Protein AF-A0A6C0HN62-F1 (afdb_monomer)

Foldseek 3Di:
DDDDDDDDPDPPPPPPPPPPPFFQADPDAQQVDDFQFWDQGSVRFIWTWDADPVRGTDTDGQQPDDDQQKHFDWLLNLLVQAQHKFKKWKDWDDSGHDHVPRDTDIWIWHFNQWKDWPPDPDIRHNCSPVVPPPQAAPTFMWGATDIPDRTWTAHSVVRIGTGNDPVIMTMIGGDDDPD

Nearest PDB structures (foldseek):
  6hq9-assembly1_A  TM=4.959E-01  e=7.217E+00  Homo sapiens
  1ha3-assembly1_A  TM=2.345E-01  e=3.732E+00  Thermus thermophilus HB8
  1mj1-assembly1_A  TM=1.181E-01  e=3.732E+00  Escherichia coli

Structure (mmCIF, N/CA/C/O backbone):
data_AF-A0A6C0HN62-F1
#
_entry.id   AF-A0A6C0HN62-F1
#
loop_
_atom_site.group_PDB
_atom_site.id
_atom_site.type_symbol
_atom_site.label_atom_id
_atom_site.label_alt_id
_atom_site.label_comp_id
_atom_site.label_asym_id
_atom_site.label_entity_id
_atom_site.label_seq_id
_atom_site.pdbx_PDB_ins_code
_atom_site.Cartn_x
_atom_site.Cartn_y
_atom_site.Cartn_z
_atom_site.occupancy
_atom_site.B_iso_or_equiv
_atom_site.auth_seq_id
_atom_site.auth_comp_id
_atom_site.auth_asym_id
_atom_site.auth_atom_id
_atom_site.pdbx_PDB_model_num
ATOM 1 N N . MET A 1 1 ? -42.042 -6.859 -75.522 1.00 43.28 1 MET A N 1
ATOM 2 C CA . MET A 1 1 ? -40.778 -7.574 -75.223 1.00 43.28 1 MET A CA 1
ATOM 3 C C . MET A 1 1 ? -40.250 -7.073 -73.889 1.00 43.28 1 MET A C 1
ATOM 5 O O . MET A 1 1 ? -39.858 -5.920 -73.794 1.00 43.28 1 MET A O 1
ATOM 9 N N . GLY A 1 2 ? -40.356 -7.896 -72.845 1.00 38.50 2 GLY A N 1
ATOM 10 C CA . GLY A 1 2 ? -39.941 -7.540 -71.489 1.00 38.50 2 GLY A CA 1
ATOM 11 C C . GLY A 1 2 ? -38.438 -7.713 -71.273 1.00 38.50 2 GLY A C 1
ATOM 12 O O . GLY A 1 2 ? -37.833 -8.646 -71.796 1.00 38.50 2 GLY A O 1
ATOM 13 N N . LYS A 1 3 ? -37.852 -6.839 -70.453 1.00 40.81 3 LYS A N 1
ATOM 14 C CA . LYS A 1 3 ? -36.579 -7.094 -69.772 1.00 40.81 3 LYS A CA 1
ATOM 15 C C . LYS A 1 3 ? -36.763 -6.809 -68.286 1.00 40.81 3 LYS A C 1
ATOM 17 O O . LYS A 1 3 ? -36.892 -5.666 -67.864 1.00 40.81 3 LYS A O 1
ATOM 22 N N . GLN A 1 4 ? -36.814 -7.891 -67.514 1.00 36.44 4 GLN A N 1
ATOM 23 C CA . GLN A 1 4 ? -36.732 -7.889 -66.059 1.00 36.44 4 GLN A CA 1
ATOM 24 C C . GLN A 1 4 ? -35.310 -7.484 -65.647 1.00 36.44 4 GLN A C 1
ATOM 26 O O . GLN A 1 4 ? -34.354 -8.191 -65.965 1.00 36.44 4 GLN A O 1
ATOM 31 N N . HIS A 1 5 ? -35.161 -6.378 -64.918 1.00 38.16 5 HIS A N 1
ATOM 32 C CA . HIS A 1 5 ? -33.930 -6.095 -64.183 1.00 38.16 5 HIS A CA 1
ATOM 33 C C . HIS A 1 5 ? -34.013 -6.746 -62.799 1.00 38.16 5 HIS A C 1
ATOM 35 O O . HIS A 1 5 ? -34.877 -6.426 -61.983 1.00 38.16 5 HIS A O 1
ATOM 41 N N . LYS A 1 6 ? -33.113 -7.705 -62.565 1.00 41.25 6 LYS A N 1
ATOM 42 C CA . LYS A 1 6 ? -32.936 -8.414 -61.297 1.00 41.25 6 LYS A CA 1
ATOM 43 C C . LYS A 1 6 ? -32.481 -7.431 -60.215 1.00 41.25 6 LYS A C 1
ATOM 45 O O . LYS A 1 6 ? -31.433 -6.806 -60.333 1.00 41.25 6 LYS A O 1
ATOM 50 N N . SER A 1 7 ? -33.269 -7.339 -59.149 1.00 34.25 7 SER A N 1
ATOM 51 C CA . SER A 1 7 ? -32.890 -6.706 -57.888 1.00 34.25 7 SER A CA 1
ATOM 52 C C . SER A 1 7 ? -31.831 -7.573 -57.192 1.00 34.25 7 SER A C 1
ATOM 54 O O . SER A 1 7 ? -32.067 -8.744 -56.883 1.00 34.25 7 SER A O 1
ATOM 56 N N . HIS A 1 8 ? -30.637 -7.017 -56.973 1.00 38.44 8 HIS A N 1
ATOM 57 C CA . HIS A 1 8 ? -29.648 -7.611 -56.080 1.00 38.44 8 HIS A CA 1
ATOM 58 C C . HIS A 1 8 ? -30.068 -7.329 -54.634 1.00 38.44 8 HIS A C 1
ATOM 60 O O . HIS A 1 8 ? -29.962 -6.206 -54.141 1.00 38.44 8 HIS A O 1
ATOM 66 N N . LYS A 1 9 ? -30.534 -8.374 -53.939 1.00 37.72 9 LYS A N 1
ATOM 67 C CA . LYS A 1 9 ? -30.667 -8.387 -52.480 1.00 37.72 9 LYS A CA 1
ATOM 68 C C . LYS A 1 9 ? -29.286 -8.168 -51.856 1.00 37.72 9 LYS A C 1
ATOM 70 O O . LYS A 1 9 ? -28.458 -9.074 -51.826 1.00 37.72 9 LYS A O 1
ATOM 75 N N . SER A 1 10 ? -29.059 -6.962 -51.343 1.00 35.03 10 SER A N 1
ATOM 76 C CA . SER A 1 10 ? -27.997 -6.681 -50.381 1.00 35.03 10 SER A CA 1
ATOM 77 C C . SER A 1 10 ? -28.286 -7.480 -49.109 1.00 35.03 10 SER A C 1
ATOM 79 O O . SER A 1 10 ? -29.246 -7.204 -48.384 1.00 35.03 10 SER A O 1
ATOM 81 N N . HIS A 1 11 ? -27.479 -8.509 -48.856 1.00 37.47 11 HIS A N 1
ATOM 82 C CA . HIS A 1 11 ? -27.417 -9.148 -47.551 1.00 37.47 11 HIS A CA 1
ATOM 83 C C . HIS A 1 11 ? -26.887 -8.118 -46.547 1.00 37.47 11 HIS A C 1
ATOM 85 O O . HIS A 1 11 ? -25.683 -7.907 -46.430 1.00 37.47 11 HIS A O 1
ATOM 91 N N . LYS A 1 12 ? -27.798 -7.475 -45.806 1.00 35.75 12 LYS A N 1
ATOM 92 C CA . LYS A 1 12 ? -27.463 -6.788 -44.556 1.00 35.75 12 LYS A CA 1
ATOM 93 C C . LYS A 1 12 ? -26.864 -7.827 -43.609 1.00 35.75 12 LYS A C 1
ATOM 95 O O . LYS A 1 12 ? -27.598 -8.600 -42.997 1.00 35.75 12 LYS A O 1
ATOM 100 N N . SER A 1 13 ? -25.537 -7.852 -43.488 1.00 37.25 13 SER A N 1
ATOM 101 C CA . SER A 1 13 ? -24.888 -8.540 -42.378 1.00 37.25 13 SER A CA 1
ATOM 102 C C . SER A 1 13 ? -25.299 -7.813 -41.102 1.00 37.25 13 SER A C 1
ATOM 104 O O . SER A 1 13 ? -24.889 -6.676 -40.854 1.00 37.25 13 SER A O 1
ATOM 106 N N . VAL A 1 14 ? -26.152 -8.456 -40.314 1.00 40.22 14 VAL A N 1
ATOM 107 C CA . VAL A 1 14 ? -26.478 -8.034 -38.957 1.00 40.22 14 VAL A CA 1
ATOM 108 C C . VAL A 1 14 ? -25.188 -8.146 -38.148 1.00 40.22 14 VAL A C 1
ATOM 110 O O . VAL A 1 14 ? -24.822 -9.219 -37.676 1.00 40.22 14 VAL A O 1
ATOM 113 N N . ASN A 1 15 ? -24.463 -7.034 -38.030 1.00 39.53 15 ASN A N 1
ATOM 114 C CA . ASN A 1 15 ? -23.354 -6.904 -37.097 1.00 39.53 15 ASN A CA 1
ATOM 115 C C . ASN A 1 15 ? -23.954 -6.854 -35.690 1.00 39.53 15 ASN A C 1
ATOM 117 O O . ASN A 1 15 ? -24.219 -5.791 -35.136 1.00 39.53 15 ASN A O 1
ATOM 121 N N . THR A 1 16 ? -24.205 -8.031 -35.119 1.00 42.25 16 THR A N 1
ATOM 122 C CA . THR A 1 16 ? -24.362 -8.198 -33.676 1.00 42.25 16 THR A CA 1
ATOM 123 C C . THR A 1 16 ? -23.115 -7.622 -33.011 1.00 42.25 16 THR A C 1
ATOM 125 O O . THR A 1 16 ? -22.026 -8.193 -33.124 1.00 42.25 16 THR A O 1
ATOM 128 N N . SER A 1 17 ? -23.262 -6.473 -32.356 1.00 44.62 17 SER A N 1
ATOM 129 C CA . SER A 1 17 ? -22.230 -5.813 -31.565 1.00 44.62 17 SER A CA 1
ATOM 130 C C . SER A 1 17 ? -21.868 -6.689 -30.365 1.00 44.62 17 SER A C 1
ATOM 132 O O . SER A 1 17 ? -22.358 -6.518 -29.253 1.00 44.62 17 SER A O 1
ATOM 134 N N . LYS A 1 18 ? -20.975 -7.662 -30.578 1.00 49.28 18 LYS A N 1
ATOM 135 C CA . LYS A 1 18 ? -20.259 -8.310 -29.480 1.00 49.28 18 LYS A CA 1
ATOM 136 C C . LYS A 1 18 ? -19.453 -7.215 -28.788 1.00 49.28 18 LYS A C 1
ATOM 138 O O . LYS A 1 18 ? -18.446 -6.755 -29.326 1.00 49.28 18 LYS A O 1
ATOM 143 N N . THR A 1 19 ? -19.910 -6.773 -27.622 1.00 51.94 19 THR A N 1
ATOM 144 C CA . THR A 1 19 ? -19.142 -5.937 -26.700 1.00 51.94 19 THR A CA 1
ATOM 145 C C . THR A 1 19 ? -17.794 -6.616 -26.479 1.00 51.94 19 THR A C 1
ATOM 147 O O . THR A 1 19 ? -17.691 -7.649 -25.818 1.00 51.94 19 THR A O 1
ATOM 150 N N . LYS A 1 20 ? -16.745 -6.092 -27.123 1.00 60.66 20 LYS A N 1
ATOM 151 C CA . LYS A 1 20 ? -15.378 -6.603 -26.995 1.00 60.66 20 LYS A CA 1
ATOM 152 C C . LYS A 1 20 ? -15.025 -6.540 -25.510 1.00 60.66 20 LYS A C 1
ATOM 154 O O . LYS A 1 20 ? -14.908 -5.449 -24.958 1.00 60.66 20 LYS A O 1
ATOM 159 N N . LYS A 1 21 ? -14.899 -7.700 -24.857 1.00 72.94 21 LYS A N 1
ATOM 160 C CA . LYS A 1 21 ? -14.486 -7.793 -23.453 1.00 72.94 21 LYS A CA 1
ATOM 161 C C . LYS A 1 21 ? -13.162 -7.040 -23.312 1.00 72.94 21 LYS A C 1
ATOM 163 O O . LYS A 1 21 ? -12.166 -7.433 -23.919 1.00 72.94 21 LYS A O 1
ATOM 168 N N . LEU A 1 22 ? -13.177 -5.922 -22.585 1.00 74.94 22 LEU A N 1
ATOM 169 C CA . LEU A 1 22 ? -11.983 -5.109 -22.376 1.00 74.94 22 LEU A CA 1
ATOM 170 C C . LEU A 1 22 ? -10.918 -5.970 -21.698 1.00 74.94 22 LEU A C 1
ATOM 172 O O . LEU A 1 22 ? -11.195 -6.682 -20.729 1.00 74.94 22 LEU A O 1
ATOM 176 N N . ARG A 1 23 ? -9.695 -5.924 -22.228 1.00 81.75 23 ARG A N 1
ATOM 177 C CA . ARG A 1 23 ? -8.578 -6.660 -21.641 1.00 81.75 23 ARG A CA 1
ATOM 178 C C . ARG A 1 23 ? -8.265 -6.072 -20.254 1.00 81.75 23 ARG A C 1
ATOM 180 O O . ARG A 1 23 ? -8.269 -4.848 -20.119 1.00 81.75 23 ARG A O 1
ATOM 187 N N . PRO A 1 24 ? -7.985 -6.892 -19.227 1.00 87.00 24 PRO A N 1
ATOM 188 C CA . PRO A 1 24 ? -7.679 -6.360 -17.902 1.00 87.00 24 PRO A CA 1
ATOM 189 C C . PRO A 1 24 ? -6.419 -5.492 -17.877 1.00 87.00 24 PRO A C 1
ATOM 191 O O . PRO A 1 24 ? -6.397 -4.493 -17.173 1.00 87.00 24 PRO A O 1
ATOM 194 N N . SER A 1 25 ? -5.392 -5.840 -18.656 1.00 88.00 25 SER A N 1
ATOM 195 C CA . SER A 1 25 ? -4.117 -5.116 -18.718 1.00 88.00 25 SER A CA 1
ATOM 196 C C . SER A 1 25 ? -4.174 -3.864 -19.613 1.00 88.00 25 SER A C 1
ATOM 198 O O . SER A 1 25 ? -5.117 -3.690 -20.391 1.00 88.00 25 SER A O 1
ATOM 200 N N . PRO A 1 26 ? -3.190 -2.953 -19.532 1.00 92.56 26 PRO A N 1
ATOM 201 C CA . PRO A 1 26 ? -3.154 -1.758 -20.378 1.00 92.56 26 PRO A CA 1
ATOM 202 C C . PRO A 1 26 ? -3.025 -2.135 -21.846 1.00 92.56 26 PRO A C 1
ATOM 204 O O . PRO A 1 26 ? -2.117 -2.896 -22.127 1.00 92.56 26 PRO A O 1
ATOM 207 N N . ILE A 1 27 ? -3.904 -1.634 -22.736 1.00 89.50 27 ILE A N 1
ATOM 208 C CA . ILE A 1 27 ? -3.589 -1.010 -24.047 1.00 89.50 27 ILE A CA 1
ATOM 209 C C . ILE A 1 27 ? -2.291 -1.351 -24.794 1.00 89.50 27 ILE A C 1
ATOM 211 O O . ILE A 1 27 ? -2.212 -2.023 -25.827 1.00 89.50 27 ILE A O 1
ATOM 215 N N . GLU A 1 28 ? -1.249 -0.775 -24.241 1.00 90.31 28 GLU A N 1
ATOM 216 C CA . GLU A 1 28 ? 0.060 -0.660 -24.834 1.00 90.31 28 GLU A CA 1
ATOM 217 C C . GLU A 1 28 ? 0.878 -1.935 -24.596 1.00 90.31 28 GLU A C 1
ATOM 219 O O . GLU A 1 28 ? 0.602 -2.703 -23.665 1.00 90.31 28 GLU A O 1
ATOM 224 N N . SER A 1 29 ? 1.859 -2.205 -25.457 1.00 90.12 29 SER A N 1
ATOM 225 C CA . SER A 1 29 ? 2.764 -3.332 -25.230 1.00 90.12 29 SER A CA 1
ATOM 226 C C . SER A 1 29 ? 3.607 -3.080 -23.980 1.00 90.12 29 SER A C 1
ATOM 228 O O . SER A 1 29 ? 4.102 -1.983 -23.767 1.00 90.12 29 SER A O 1
ATOM 230 N N . ALA A 1 30 ? 3.836 -4.111 -23.168 1.00 92.31 30 ALA A N 1
ATOM 231 C CA . ALA A 1 30 ? 4.787 -4.005 -22.060 1.00 92.31 30 ALA A CA 1
ATOM 232 C C . ALA A 1 30 ? 6.245 -3.877 -22.544 1.00 92.31 30 ALA A C 1
ATOM 234 O O . ALA A 1 30 ? 7.128 -3.580 -21.753 1.00 92.31 30 ALA A O 1
ATOM 235 N N . THR A 1 31 ? 6.509 -4.123 -23.829 1.00 91.06 31 THR A N 1
ATOM 236 C CA . THR A 1 31 ? 7.844 -3.994 -24.428 1.00 91.06 31 THR A CA 1
ATOM 237 C C . THR A 1 31 ? 8.111 -2.613 -25.026 1.00 91.06 31 THR A C 1
ATOM 239 O O . THR A 1 31 ? 9.235 -2.357 -25.438 1.00 91.06 31 THR A O 1
ATOM 242 N N . SER A 1 32 ? 7.108 -1.728 -25.111 1.00 92.19 32 SER A N 1
ATOM 243 C CA . SER A 1 32 ? 7.283 -0.371 -25.660 1.00 92.19 32 SER A CA 1
ATOM 244 C C . SER A 1 32 ? 7.649 0.675 -24.608 1.00 92.19 32 SER A C 1
ATOM 246 O O . SER A 1 32 ? 7.865 1.833 -24.947 1.00 92.19 32 SER A O 1
ATOM 248 N N . LEU A 1 33 ? 7.716 0.282 -23.336 1.00 93.88 33 LEU A N 1
ATOM 249 C CA . LEU A 1 33 ? 7.975 1.159 -22.201 1.00 93.88 33 LEU A CA 1
ATOM 250 C C . LEU A 1 33 ? 9.009 0.516 -21.263 1.00 93.88 33 LEU A C 1
ATOM 252 O O . LEU A 1 33 ? 9.092 -0.712 -21.202 1.00 93.88 33 LEU A O 1
ATOM 256 N N . PRO A 1 34 ? 9.773 1.320 -20.504 1.00 94.19 34 PRO A N 1
ATOM 257 C CA . PRO A 1 34 ? 10.780 0.800 -19.584 1.00 94.19 34 PRO A CA 1
ATOM 258 C C . PRO A 1 34 ? 10.159 0.088 -18.373 1.00 94.19 34 PRO A C 1
ATOM 260 O O . PRO A 1 34 ? 9.024 0.384 -17.970 1.00 94.19 34 PRO A O 1
ATOM 263 N N . GLU A 1 35 ? 10.938 -0.802 -17.747 1.00 95.25 35 GLU A N 1
ATOM 264 C CA . GLU A 1 35 ? 10.592 -1.421 -16.465 1.00 95.25 35 GLU A CA 1
ATOM 265 C C . GLU A 1 35 ? 10.222 -0.357 -15.418 1.00 95.25 35 GLU A C 1
ATOM 267 O O . GLU A 1 35 ? 10.819 0.717 -15.336 1.00 95.25 35 GLU A O 1
ATOM 272 N N . GLY A 1 36 ? 9.199 -0.646 -14.618 1.00 95.50 36 GLY A N 1
ATOM 273 C CA . GLY A 1 36 ? 8.670 0.270 -13.620 1.00 95.50 36 GLY A CA 1
ATOM 274 C C . GLY A 1 36 ? 7.627 1.244 -14.160 1.00 95.50 36 GLY A C 1
ATOM 275 O O . GLY A 1 36 ? 6.992 1.915 -13.356 1.00 95.50 36 GLY A O 1
ATOM 276 N N . SER A 1 37 ? 7.367 1.314 -15.468 1.00 96.12 37 SER A N 1
ATOM 277 C CA . SER A 1 37 ? 6.262 2.140 -15.980 1.00 96.12 37 SER A CA 1
ATOM 278 C C . SER A 1 37 ? 4.918 1.653 -15.436 1.00 96.12 37 SER A C 1
ATOM 280 O O . SER A 1 37 ? 4.636 0.454 -15.470 1.00 96.12 37 SER A O 1
ATOM 282 N N . ILE A 1 38 ? 4.080 2.575 -14.958 1.00 94.56 38 ILE A N 1
ATOM 283 C CA . ILE A 1 38 ? 2.760 2.314 -14.377 1.00 94.56 38 ILE A CA 1
ATOM 284 C C . ILE A 1 38 ? 1.673 2.814 -15.330 1.00 94.56 38 ILE A C 1
ATOM 286 O O . ILE A 1 38 ? 1.667 3.967 -15.770 1.00 94.56 38 ILE A O 1
ATOM 290 N N . ARG A 1 39 ? 0.696 1.955 -15.628 1.00 93.38 39 ARG A N 1
ATOM 291 C CA . ARG A 1 39 ? -0.466 2.296 -16.461 1.00 93.38 39 ARG A CA 1
ATOM 292 C C . ARG A 1 39 ? -1.750 1.698 -15.909 1.00 93.38 39 ARG A C 1
ATOM 294 O O . ARG A 1 39 ? -1.749 0.710 -15.175 1.00 93.38 39 ARG A O 1
ATOM 301 N N . ARG A 1 40 ? -2.872 2.308 -16.292 1.00 90.19 40 ARG A N 1
ATOM 302 C CA . ARG A 1 40 ? -4.198 1.746 -16.032 1.00 90.19 40 ARG A CA 1
ATOM 303 C C . ARG A 1 40 ? -4.550 0.715 -17.097 1.00 90.19 40 ARG A C 1
ATOM 305 O O . ARG A 1 40 ? -4.334 0.931 -18.287 1.00 90.19 40 ARG A O 1
ATOM 312 N N . GLY A 1 41 ? -5.091 -0.404 -16.643 1.00 88.31 41 GLY A N 1
ATOM 313 C CA . GLY A 1 41 ? -5.648 -1.445 -17.489 1.00 88.31 41 GLY A CA 1
ATOM 314 C C . GLY A 1 41 ? -7.075 -1.147 -17.942 1.00 88.31 41 GLY A C 1
ATOM 315 O O . GLY A 1 41 ? -7.695 -0.192 -17.474 1.00 88.31 41 GLY A O 1
ATOM 316 N N . GLY A 1 42 ? -7.634 -1.986 -18.820 1.00 85.12 42 GLY A N 1
ATOM 317 C CA . GLY A 1 42 ? -9.023 -1.837 -19.281 1.00 85.12 42 GLY A CA 1
ATOM 318 C C . GLY A 1 42 ? -10.071 -2.044 -18.180 1.00 85.12 42 GLY A C 1
ATOM 319 O O . GLY A 1 42 ? -11.194 -1.569 -18.304 1.00 85.12 42 GLY A O 1
ATOM 320 N N . ASN A 1 43 ? -9.697 -2.684 -17.066 1.00 83.25 43 ASN A N 1
ATOM 321 C CA . ASN A 1 43 ? -10.509 -2.771 -15.847 1.00 83.25 43 ASN A CA 1
ATOM 322 C C . ASN A 1 43 ? -10.249 -1.612 -14.859 1.00 83.25 43 ASN A C 1
ATOM 324 O O . ASN A 1 43 ? -10.688 -1.668 -13.713 1.00 83.25 43 ASN A O 1
ATOM 328 N N . ASN A 1 44 ? -9.512 -0.581 -15.287 1.00 82.06 44 ASN A N 1
ATOM 329 C CA . ASN A 1 44 ? -8.965 0.521 -14.491 1.00 82.06 44 ASN A CA 1
ATOM 330 C C . ASN A 1 44 ? -7.912 0.146 -13.434 1.00 82.06 44 ASN A C 1
ATOM 332 O O . ASN A 1 44 ? -7.390 1.063 -12.787 1.00 82.06 44 ASN A O 1
ATOM 336 N N . GLY A 1 45 ? -7.586 -1.142 -13.267 1.00 86.06 45 GLY A N 1
ATOM 337 C CA . GLY A 1 45 ? -6.533 -1.632 -12.372 1.00 86.06 45 GLY A CA 1
ATOM 338 C C . GLY A 1 45 ? -5.195 -0.972 -12.676 1.00 86.06 45 GLY A C 1
ATOM 339 O O . GLY A 1 45 ? -4.932 -0.633 -13.830 1.00 86.06 45 GLY A O 1
ATOM 340 N N . LYS A 1 46 ? -4.350 -0.768 -11.663 1.00 89.38 46 LYS A N 1
ATOM 341 C CA . LYS A 1 46 ? -2.984 -0.273 -11.875 1.00 89.38 46 LYS A CA 1
ATOM 342 C C . LYS A 1 46 ? -2.054 -1.451 -12.157 1.00 89.38 46 LYS A C 1
ATOM 344 O O . LYS A 1 46 ? -2.034 -2.438 -11.422 1.00 89.38 46 LYS A O 1
ATOM 349 N N . TRP A 1 47 ? -1.280 -1.318 -13.220 1.00 93.50 47 TRP A N 1
ATOM 350 C CA . TRP A 1 47 ? -0.307 -2.301 -13.673 1.00 93.50 47 TRP A CA 1
ATOM 351 C C . TRP A 1 47 ? 1.058 -1.647 -13.752 1.00 93.50 47 TRP A C 1
ATOM 353 O O . TRP A 1 47 ? 1.150 -0.467 -14.082 1.00 93.50 47 TRP A O 1
ATOM 363 N N . VAL A 1 48 ? 2.099 -2.421 -13.486 1.00 95.69 48 VAL A N 1
ATOM 364 C CA . VAL A 1 48 ? 3.493 -2.004 -13.611 1.00 95.69 48 VAL A CA 1
ATOM 365 C C . VAL A 1 48 ? 4.230 -2.972 -14.525 1.00 95.69 48 VAL A C 1
ATOM 367 O O . VAL A 1 48 ? 3.941 -4.172 -14.527 1.00 95.69 48 VAL A O 1
ATOM 370 N N . ILE A 1 49 ? 5.156 -2.460 -15.328 1.00 96.12 49 ILE A N 1
ATOM 371 C CA . ILE A 1 49 ? 6.043 -3.305 -16.127 1.00 96.12 49 ILE A CA 1
ATOM 372 C C . ILE A 1 49 ? 7.124 -3.867 -15.218 1.00 96.12 49 ILE A C 1
ATOM 374 O O . ILE A 1 49 ? 7.826 -3.114 -14.546 1.00 96.12 49 ILE A O 1
ATOM 378 N N . LYS A 1 50 ? 7.262 -5.189 -15.221 1.00 95.12 50 LYS A N 1
ATOM 379 C CA .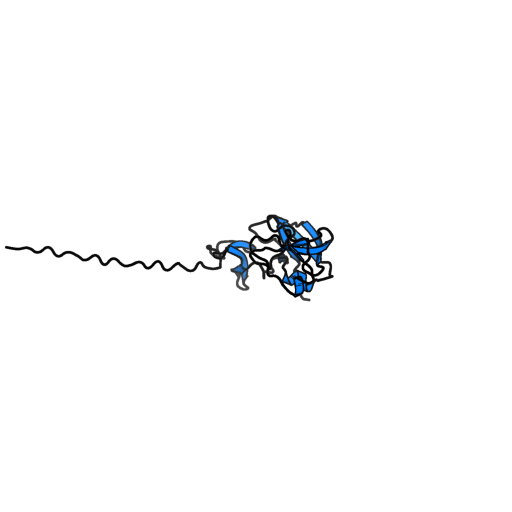 LYS A 1 50 ? 8.372 -5.897 -14.589 1.00 95.12 50 LYS A CA 1
ATOM 380 C C . LYS A 1 50 ? 9.013 -6.829 -15.605 1.00 95.12 50 LYS A C 1
ATOM 382 O O . LYS A 1 50 ? 8.300 -7.520 -16.343 1.00 95.12 50 LYS A O 1
ATOM 387 N N . GLU A 1 51 ? 10.335 -6.853 -15.646 1.00 93.31 51 GLU A 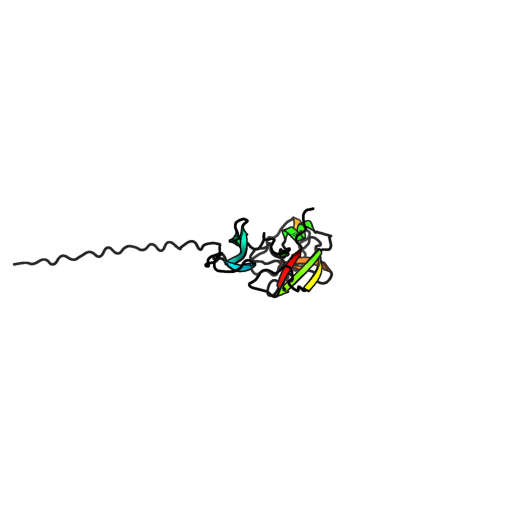N 1
ATOM 388 C CA . GLU A 1 51 ? 11.069 -7.779 -16.493 1.00 93.31 51 GLU A CA 1
ATOM 389 C C . GLU A 1 51 ? 11.012 -9.193 -15.916 1.00 93.31 51 GLU A C 1
ATOM 391 O O . GLU A 1 51 ? 11.082 -9.441 -14.708 1.00 93.31 51 GLU A O 1
ATOM 396 N N . THR A 1 52 ? 10.821 -10.150 -16.814 1.00 89.00 52 THR A N 1
ATOM 397 C CA . THR A 1 52 ? 10.964 -11.572 -16.500 1.00 89.00 52 THR A CA 1
ATOM 398 C C . THR A 1 52 ? 12.441 -11.961 -16.463 1.00 89.00 52 THR A C 1
ATOM 400 O O . THR A 1 52 ? 13.304 -11.196 -16.881 1.00 89.00 52 THR A O 1
ATOM 403 N N . THR A 1 53 ? 12.747 -13.184 -16.025 1.00 86.69 53 THR A N 1
ATOM 404 C CA . THR A 1 53 ? 14.121 -13.724 -16.022 1.00 86.69 53 THR A CA 1
ATOM 405 C C . THR A 1 53 ? 14.801 -13.674 -17.392 1.00 86.69 53 THR A C 1
ATOM 407 O O . THR A 1 53 ? 16.022 -13.637 -17.463 1.00 86.69 53 THR A O 1
ATOM 410 N N . ASN A 1 54 ? 14.016 -13.640 -18.471 1.00 88.50 54 ASN A N 1
ATOM 411 C CA . ASN A 1 54 ? 14.500 -13.591 -19.848 1.00 88.50 54 ASN A CA 1
ATOM 412 C C . ASN A 1 54 ? 14.591 -12.147 -20.389 1.00 88.50 54 ASN A C 1
ATOM 414 O O . ASN A 1 54 ? 14.620 -11.954 -21.601 1.00 88.50 54 ASN A O 1
ATOM 418 N N . GLY A 1 55 ? 14.518 -11.125 -19.527 1.00 87.94 55 GLY A N 1
ATOM 419 C CA . GLY A 1 55 ? 14.597 -9.704 -19.904 1.00 87.94 55 GLY A CA 1
ATOM 420 C C . GLY A 1 55 ? 13.365 -9.156 -20.635 1.00 87.94 55 GLY A C 1
ATOM 421 O O . GLY A 1 55 ? 13.324 -7.995 -21.019 1.00 87.94 55 GLY A O 1
ATOM 422 N N . THR A 1 56 ? 12.323 -9.968 -20.846 1.00 91.69 56 THR A N 1
ATOM 423 C CA . THR A 1 56 ? 11.087 -9.496 -21.488 1.00 91.69 56 THR A CA 1
ATOM 424 C C . THR A 1 56 ? 10.176 -8.829 -20.462 1.00 91.69 56 THR A C 1
ATOM 426 O O . THR A 1 56 ? 9.765 -9.481 -19.493 1.00 91.69 56 THR A O 1
ATOM 429 N N . GLY A 1 57 ? 9.814 -7.567 -20.702 1.00 94.00 57 GLY A N 1
ATOM 430 C CA . GLY A 1 57 ? 8.854 -6.809 -19.898 1.00 94.00 57 GLY A CA 1
ATOM 431 C C . GLY A 1 57 ? 7.429 -7.365 -19.984 1.00 94.00 57 GLY A C 1
ATOM 432 O O . GLY A 1 57 ? 6.933 -7.701 -21.063 1.00 94.00 57 GLY A O 1
ATOM 433 N N . ARG A 1 58 ? 6.745 -7.462 -18.839 1.00 94.06 58 ARG A N 1
ATOM 434 C CA . ARG A 1 58 ? 5.327 -7.850 -18.751 1.00 94.06 58 ARG A CA 1
ATOM 435 C C . ARG A 1 58 ? 4.550 -6.902 -17.850 1.00 94.06 58 ARG A C 1
ATOM 437 O O . ARG A 1 58 ? 5.035 -6.509 -16.793 1.00 94.06 58 ARG A O 1
ATOM 444 N N . TRP A 1 59 ? 3.308 -6.607 -18.236 1.00 94.88 59 TRP A N 1
ATOM 445 C CA . TRP A 1 59 ? 2.350 -5.948 -17.354 1.00 94.88 59 TRP A CA 1
ATOM 446 C C . TRP A 1 59 ? 1.988 -6.882 -16.205 1.00 94.88 59 TRP A C 1
ATOM 448 O O . TRP A 1 59 ? 1.444 -7.964 -16.435 1.00 94.88 59 TRP A O 1
ATOM 458 N N . MET A 1 60 ? 2.234 -6.446 -14.973 1.00 93.56 60 MET A N 1
ATOM 459 C CA . MET A 1 60 ? 1.824 -7.163 -13.769 1.00 93.56 60 MET A CA 1
ATOM 460 C C . MET A 1 60 ? 0.960 -6.272 -12.862 1.00 93.56 60 MET A C 1
ATOM 462 O O . MET A 1 60 ? 1.211 -5.066 -12.793 1.00 93.56 60 MET A O 1
ATOM 466 N N . PRO A 1 61 ? -0.060 -6.819 -12.173 1.00 91.56 61 PRO A N 1
ATOM 467 C CA . PRO A 1 61 ? -0.869 -6.050 -11.230 1.00 91.56 61 PRO A CA 1
ATOM 468 C C . PRO A 1 61 ? 0.000 -5.497 -10.105 1.00 91.56 61 PRO A C 1
ATOM 470 O O . PRO A 1 61 ? 0.781 -6.237 -9.509 1.00 91.56 61 PRO A O 1
ATOM 473 N N . ILE A 1 62 ? -0.145 -4.210 -9.803 1.00 90.69 62 ILE A N 1
ATOM 474 C CA . ILE A 1 62 ? 0.799 -3.493 -8.939 1.00 90.69 62 ILE A CA 1
ATOM 475 C C . ILE A 1 62 ? 0.819 -3.993 -7.479 1.00 90.69 62 ILE A C 1
ATOM 477 O O . ILE A 1 62 ? 1.843 -3.907 -6.808 1.00 90.69 62 ILE A O 1
ATOM 481 N N . GLU A 1 63 ? -0.296 -4.551 -7.003 1.00 87.19 63 GLU A N 1
ATOM 482 C CA . GLU A 1 63 ? -0.519 -4.950 -5.603 1.00 87.19 63 GLU A CA 1
ATOM 483 C C . GLU A 1 63 ? 0.450 -6.024 -5.099 1.00 87.19 63 GLU A C 1
ATOM 485 O O . GLU A 1 63 ? 0.754 -6.077 -3.912 1.00 87.19 63 GLU A O 1
ATOM 490 N N . ASN A 1 64 ? 0.967 -6.857 -6.004 1.00 83.38 64 ASN A N 1
ATOM 491 C CA . ASN A 1 64 ? 1.820 -7.998 -5.662 1.00 83.38 64 ASN A CA 1
ATOM 492 C C . ASN A 1 64 ? 3.275 -7.806 -6.104 1.00 83.38 64 ASN A C 1
ATOM 494 O O . ASN A 1 64 ? 4.058 -8.760 -6.128 1.00 83.38 64 ASN A O 1
ATOM 498 N N . ILE A 1 65 ? 3.650 -6.586 -6.496 1.00 91.88 65 ILE A N 1
ATOM 499 C CA . ILE A 1 65 ? 4.962 -6.331 -7.076 1.00 91.88 65 ILE A CA 1
ATOM 500 C C . ILE A 1 65 ? 5.983 -5.913 -6.035 1.00 91.88 65 ILE A C 1
ATOM 502 O O . ILE A 1 65 ? 5.831 -4.948 -5.293 1.00 91.88 65 ILE A O 1
ATOM 506 N N . LYS A 1 66 ? 7.084 -6.665 -6.073 1.00 93.94 66 LYS A N 1
ATOM 507 C CA . LYS A 1 66 ? 8.379 -6.299 -5.521 1.00 93.94 66 LYS A CA 1
ATOM 508 C C . LYS A 1 66 ? 9.281 -5.905 -6.680 1.00 93.94 66 LYS A C 1
ATOM 510 O O . LYS A 1 66 ? 9.601 -6.757 -7.521 1.00 93.94 66 LYS A O 1
ATOM 515 N N . LEU A 1 67 ? 9.668 -4.638 -6.727 1.00 93.81 67 LEU A N 1
ATOM 516 C CA . LEU A 1 67 ? 10.541 -4.081 -7.757 1.00 93.81 67 LEU A CA 1
ATOM 517 C C . LEU A 1 67 ? 11.437 -3.014 -7.124 1.00 93.81 67 LEU A C 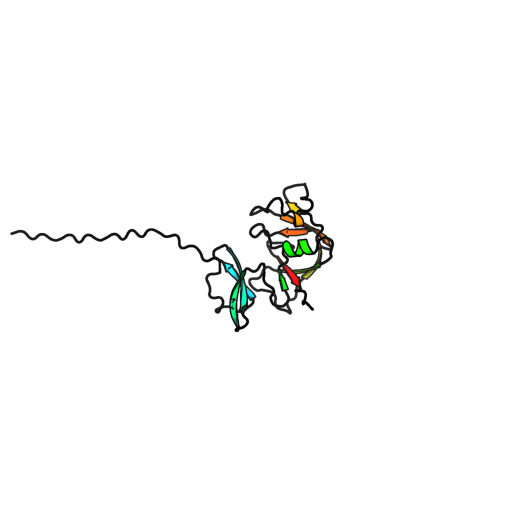1
ATOM 519 O O . LEU A 1 67 ? 10.998 -2.257 -6.260 1.00 93.81 67 LEU A O 1
ATOM 523 N N . ASN A 1 68 ? 12.715 -2.985 -7.505 1.00 93.62 68 ASN A N 1
ATOM 524 C CA . ASN A 1 68 ? 13.698 -2.028 -6.982 1.00 93.62 68 ASN A CA 1
ATOM 525 C C . ASN A 1 68 ? 13.830 -1.989 -5.445 1.00 93.62 68 ASN A C 1
ATOM 527 O O . ASN A 1 68 ? 14.241 -0.984 -4.881 1.00 93.62 68 ASN A O 1
ATOM 531 N N . GLY A 1 69 ? 13.529 -3.098 -4.761 1.00 94.00 69 GLY A N 1
ATOM 532 C CA . GLY A 1 69 ? 13.576 -3.174 -3.296 1.00 94.00 69 GLY A CA 1
ATOM 533 C C . GLY A 1 69 ? 12.346 -2.593 -2.593 1.00 94.00 69 GLY A C 1
ATOM 534 O O . GLY A 1 69 ? 12.302 -2.593 -1.364 1.00 94.00 69 GLY A O 1
ATOM 535 N N . TRP A 1 70 ? 11.337 -2.170 -3.350 1.00 95.50 70 TRP A N 1
ATOM 536 C CA . TRP A 1 70 ? 10.089 -1.608 -2.851 1.00 95.50 70 TRP A CA 1
ATOM 537 C C . TRP A 1 70 ? 8.924 -2.552 -3.118 1.00 95.50 70 TRP A C 1
ATOM 539 O O . TRP A 1 70 ? 8.940 -3.316 -4.085 1.00 95.50 70 TRP A O 1
ATOM 549 N N . GLN A 1 71 ? 7.916 -2.476 -2.260 1.00 95.38 71 GLN A N 1
ATOM 550 C CA . GLN A 1 71 ? 6.580 -3.024 -2.477 1.00 95.38 71 GLN A CA 1
ATOM 551 C C . GLN A 1 71 ? 5.563 -1.995 -1.987 1.00 95.38 71 GLN A C 1
ATOM 553 O O . GLN A 1 71 ? 5.864 -1.246 -1.052 1.00 95.38 71 GLN A O 1
ATOM 558 N N . LEU A 1 72 ? 4.385 -1.938 -2.609 1.00 94.81 72 LEU A N 1
ATOM 559 C CA . LEU A 1 72 ? 3.314 -1.073 -2.116 1.00 94.81 72 LEU A CA 1
ATOM 560 C C . LEU A 1 72 ? 2.928 -1.462 -0.688 1.00 94.81 72 LEU A C 1
ATOM 562 O O . LEU A 1 72 ? 2.968 -2.638 -0.316 1.00 94.81 72 LEU A O 1
ATOM 566 N N . LEU A 1 73 ? 2.533 -0.469 0.103 1.00 96.06 73 LEU A N 1
ATOM 567 C CA . LEU A 1 73 ? 1.888 -0.718 1.378 1.00 96.06 73 LEU A CA 1
ATOM 568 C C . LEU A 1 73 ? 0.506 -1.317 1.106 1.00 96.06 73 LEU A C 1
ATOM 570 O O . LEU A 1 73 ? -0.349 -0.687 0.480 1.00 96.06 73 LEU A O 1
ATOM 574 N N . THR A 1 74 ? 0.294 -2.545 1.568 1.00 95.50 74 THR A N 1
ATOM 575 C CA . THR A 1 74 ? -0.977 -3.247 1.405 1.00 95.50 74 THR A CA 1
ATOM 576 C C . THR A 1 74 ? -1.634 -3.547 2.737 1.00 95.50 74 THR A C 1
ATOM 578 O O . THR A 1 74 ? -1.012 -3.588 3.800 1.00 95.50 74 THR A O 1
ATOM 581 N N . VAL A 1 75 ? -2.925 -3.801 2.652 1.00 95.62 75 VAL A N 1
ATOM 582 C CA . VAL A 1 75 ? -3.801 -4.208 3.738 1.00 95.62 75 VAL A CA 1
ATOM 583 C C . VAL A 1 75 ? -3.345 -5.547 4.342 1.00 95.62 75 VAL A C 1
ATOM 585 O O . VAL A 1 75 ? -3.345 -5.695 5.568 1.00 95.62 75 VAL A O 1
ATOM 588 N N . ASP A 1 76 ? -2.839 -6.467 3.518 1.00 95.19 76 ASP A N 1
ATOM 589 C CA . ASP A 1 76 ? -2.187 -7.711 3.960 1.00 95.19 76 ASP A CA 1
ATOM 590 C C . ASP A 1 76 ? -0.863 -7.464 4.700 1.00 95.19 76 ASP A C 1
ATOM 592 O O . ASP A 1 76 ? -0.536 -8.154 5.670 1.00 95.19 76 ASP A O 1
ATOM 596 N N . TYR A 1 77 ? -0.065 -6.489 4.245 1.00 96.19 77 TYR A N 1
ATOM 597 C CA . TYR A 1 77 ? 1.185 -6.136 4.918 1.00 96.19 77 TYR A CA 1
ATOM 598 C C . TYR A 1 77 ? 0.909 -5.568 6.312 1.00 96.19 77 TYR A C 1
ATOM 600 O O . TYR A 1 77 ? 1.567 -5.968 7.273 1.00 96.19 77 TYR A O 1
ATOM 608 N N . LEU A 1 78 ? -0.083 -4.680 6.428 1.00 97.38 78 LEU A N 1
ATOM 609 C CA . LEU A 1 78 ? -0.498 -4.078 7.696 1.00 97.38 78 LEU A CA 1
ATOM 610 C C . LEU A 1 78 ? -1.002 -5.127 8.693 1.00 97.38 78 LEU A C 1
ATOM 612 O O . LEU A 1 78 ? -0.602 -5.098 9.853 1.00 97.38 78 LEU A O 1
ATOM 616 N N . GLU A 1 79 ? -1.815 -6.089 8.250 1.00 97.62 79 GLU A N 1
ATOM 617 C CA . GLU A 1 79 ? -2.320 -7.173 9.108 1.00 97.62 79 GLU A CA 1
ATOM 618 C C . GLU A 1 79 ? -1.190 -8.010 9.723 1.00 97.62 79 GLU A C 1
ATOM 620 O O . GLU A 1 79 ? -1.197 -8.289 10.923 1.00 97.62 79 GLU A O 1
ATOM 625 N N . LYS A 1 80 ? -0.163 -8.345 8.935 1.00 97.06 80 LYS A N 1
ATOM 626 C CA . LYS A 1 80 ? 1.012 -9.098 9.415 1.00 97.06 80 LYS A CA 1
ATOM 627 C C . LYS A 1 80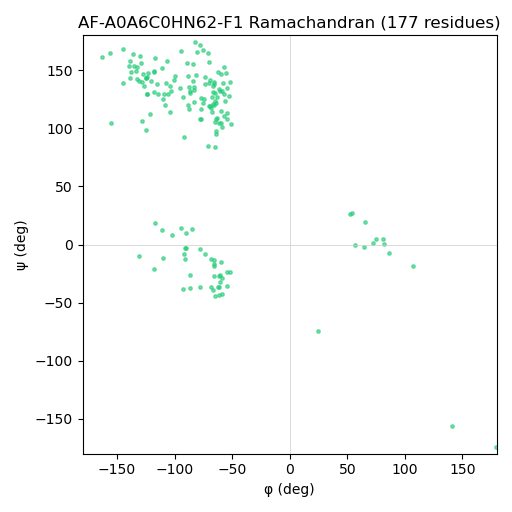 ? 1.863 -8.328 10.432 1.00 97.06 80 LYS A C 1
ATOM 629 O O . LYS A 1 80 ? 2.688 -8.934 11.119 1.00 97.06 80 LYS A O 1
ATOM 634 N N . HIS A 1 81 ? 1.682 -7.011 10.517 1.00 97.75 81 HIS A N 1
ATOM 635 C CA . HIS A 1 81 ? 2.467 -6.110 11.360 1.00 97.75 81 HIS A CA 1
ATOM 636 C C . HIS A 1 81 ? 1.632 -5.409 12.435 1.00 97.75 81 HIS A C 1
ATOM 638 O O . HIS A 1 81 ? 2.099 -4.425 13.001 1.00 97.75 81 HIS A O 1
ATOM 644 N N . ILE A 1 82 ? 0.435 -5.911 12.761 1.00 98.38 82 ILE A N 1
ATOM 645 C CA . ILE A 1 82 ? -0.360 -5.371 13.875 1.00 98.38 82 ILE A CA 1
ATOM 646 C C . ILE A 1 82 ? 0.493 -5.326 15.153 1.00 98.38 82 ILE A C 1
ATOM 648 O O . ILE A 1 82 ? 1.117 -6.321 15.530 1.00 98.38 82 ILE A O 1
ATOM 652 N N . GLY A 1 83 ? 0.538 -4.156 15.793 1.00 97.69 83 GLY A N 1
A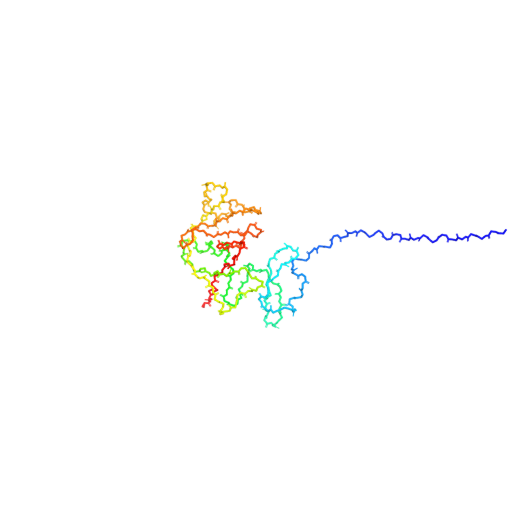TOM 653 C CA . GLY A 1 83 ? 1.326 -3.884 16.998 1.00 97.69 83 GLY A CA 1
ATOM 654 C C . GLY A 1 83 ? 2.835 -3.729 16.772 1.00 97.69 83 GLY A C 1
ATOM 655 O O . GLY A 1 83 ? 3.578 -3.596 17.740 1.00 97.69 83 GLY A O 1
ATOM 656 N N . LYS A 1 84 ? 3.318 -3.745 15.522 1.00 98.00 84 LYS A N 1
ATOM 657 C CA . LYS A 1 84 ? 4.740 -3.584 15.181 1.00 98.00 84 LYS A CA 1
ATOM 658 C C . LYS A 1 84 ? 4.968 -2.288 14.411 1.00 98.00 84 LYS A C 1
ATOM 660 O O . LYS A 1 84 ? 4.316 -2.045 13.400 1.00 98.00 84 LYS A O 1
ATOM 665 N N . SER A 1 85 ? 5.941 -1.492 14.855 1.00 97.44 85 SER A N 1
ATOM 666 C CA . SER A 1 85 ? 6.339 -0.277 14.141 1.00 97.44 85 SER A CA 1
ATOM 667 C C . SER A 1 85 ? 6.995 -0.626 12.803 1.00 97.44 85 SER A C 1
ATOM 669 O O . SER A 1 85 ? 7.951 -1.405 12.752 1.00 97.44 85 SER A O 1
ATOM 671 N N . ILE A 1 86 ? 6.485 -0.040 11.724 1.00 97.56 86 ILE A N 1
ATOM 672 C CA . ILE A 1 86 ? 6.983 -0.173 10.356 1.00 97.56 86 ILE A CA 1
ATOM 673 C C . ILE A 1 86 ? 7.438 1.185 9.824 1.00 97.56 86 ILE A C 1
ATOM 675 O O . ILE A 1 86 ? 6.885 2.227 10.170 1.00 97.56 86 ILE A O 1
ATOM 679 N N . ASP A 1 87 ? 8.447 1.158 8.957 1.00 97.44 87 ASP A N 1
ATOM 680 C CA . ASP A 1 87 ? 8.860 2.327 8.187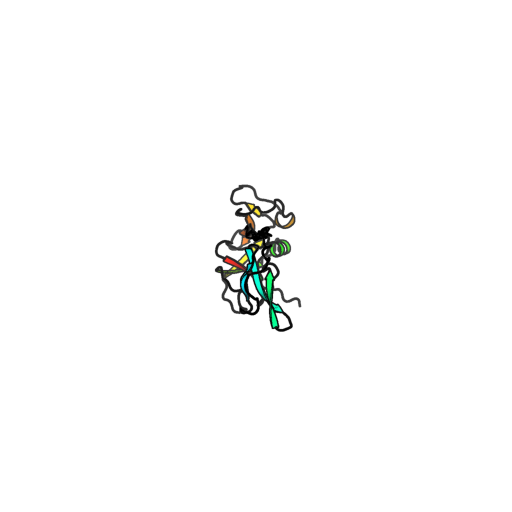 1.00 97.44 87 ASP A CA 1
ATOM 681 C C . ASP A 1 87 ? 8.054 2.374 6.878 1.00 97.44 87 ASP A C 1
ATOM 683 O O . ASP A 1 87 ? 8.142 1.448 6.062 1.00 97.44 87 ASP A O 1
ATOM 687 N N . ILE A 1 88 ? 7.296 3.450 6.679 1.00 97.62 88 ILE A N 1
ATOM 688 C CA . ILE A 1 88 ? 6.571 3.755 5.443 1.00 97.62 88 ILE A CA 1
ATOM 689 C C . ILE A 1 88 ? 7.369 4.786 4.647 1.00 97.62 88 ILE A C 1
ATOM 691 O O . ILE A 1 88 ? 7.987 5.692 5.208 1.00 97.62 88 ILE A O 1
ATOM 695 N N . TYR A 1 89 ? 7.374 4.611 3.330 1.00 97.25 89 TYR A N 1
ATOM 696 C CA . TYR A 1 89 ? 8.060 5.466 2.376 1.00 97.25 89 TYR A CA 1
ATOM 697 C C . TYR A 1 89 ? 7.046 6.023 1.387 1.00 97.25 89 TYR A C 1
ATOM 699 O O . TYR A 1 89 ? 6.506 5.281 0.566 1.00 97.25 89 TYR A O 1
ATOM 707 N N . ASP A 1 90 ? 6.823 7.326 1.448 1.00 95.81 90 ASP A N 1
ATOM 708 C CA . ASP A 1 90 ? 5.876 8.033 0.602 1.00 95.81 90 ASP A CA 1
ATOM 709 C C . ASP A 1 90 ? 6.572 8.729 -0.560 1.00 95.81 90 ASP A C 1
ATOM 711 O O . ASP A 1 90 ? 7.685 9.257 -0.458 1.00 95.81 90 ASP A O 1
ATOM 715 N N . THR A 1 91 ? 5.870 8.746 -1.682 1.00 93.88 91 THR A N 1
ATOM 716 C CA . THR A 1 91 ? 6.206 9.536 -2.859 1.00 93.88 91 THR A CA 1
ATOM 717 C C . THR A 1 91 ? 4.929 10.120 -3.443 1.00 93.88 91 THR A C 1
ATOM 719 O O . THR A 1 91 ? 3.842 9.560 -3.267 1.00 93.88 91 THR A O 1
ATOM 722 N N . GLU A 1 92 ? 5.057 11.249 -4.131 1.00 91.00 92 GLU A N 1
ATOM 723 C CA . GLU A 1 92 ? 3.963 11.804 -4.916 1.00 91.00 92 GLU A CA 1
ATOM 724 C C . GLU A 1 92 ? 3.469 10.786 -5.945 1.00 91.00 92 GLU A C 1
ATOM 726 O O . GLU A 1 92 ? 4.201 9.904 -6.407 1.00 91.00 92 GLU A O 1
ATOM 731 N N . TYR A 1 93 ? 2.199 10.907 -6.310 1.00 86.31 93 TYR A N 1
ATOM 732 C CA . TYR A 1 93 ? 1.618 10.067 -7.336 1.00 86.31 93 TYR A CA 1
ATOM 733 C C . TYR A 1 93 ? 2.415 10.182 -8.643 1.00 86.31 93 TYR A C 1
ATOM 735 O O . TYR A 1 93 ? 2.566 11.262 -9.210 1.00 86.31 93 TYR A O 1
ATOM 743 N N . SER A 1 94 ? 2.895 9.041 -9.137 1.00 89.12 94 SER A N 1
ATOM 744 C CA . SER A 1 94 ? 3.726 8.955 -10.333 1.00 89.12 94 SER A CA 1
ATOM 745 C C . SER A 1 94 ? 3.224 7.858 -11.264 1.00 89.12 94 SER A C 1
ATOM 747 O O . SER A 1 94 ? 2.638 6.860 -10.835 1.00 89.12 94 SER A O 1
ATOM 749 N N . ASP A 1 95 ? 3.487 8.019 -12.559 1.00 91.75 95 ASP A N 1
ATOM 750 C CA . ASP A 1 95 ? 3.323 6.959 -13.549 1.00 91.75 95 ASP A CA 1
ATOM 751 C C . ASP A 1 95 ? 4.558 6.047 -13.643 1.00 91.75 95 ASP A C 1
ATOM 753 O O . ASP A 1 95 ? 4.664 5.238 -14.565 1.00 91.75 95 ASP A O 1
ATOM 757 N N . LYS A 1 96 ? 5.478 6.140 -12.676 1.00 94.06 96 LYS A N 1
ATOM 758 C CA . LYS A 1 96 ? 6.672 5.302 -12.571 1.00 94.06 96 LYS A CA 1
ATOM 759 C C . LYS A 1 96 ? 6.827 4.726 -11.172 1.00 94.06 96 LYS A C 1
ATOM 761 O O . LYS A 1 96 ? 6.602 5.385 -10.161 1.00 94.06 96 LYS A O 1
ATOM 766 N N . TRP A 1 97 ? 7.260 3.475 -11.128 1.00 95.19 97 TRP A N 1
ATOM 767 C CA . TRP A 1 97 ? 7.660 2.792 -9.913 1.00 95.19 97 TRP A CA 1
ATOM 768 C C . TRP A 1 97 ? 8.961 3.398 -9.371 1.00 95.19 97 TRP A C 1
ATOM 770 O O . TRP A 1 97 ? 9.863 3.694 -10.163 1.00 95.19 97 TRP A O 1
ATOM 780 N N . PRO A 1 98 ? 9.115 3.544 -8.043 1.00 94.94 98 PRO A N 1
ATOM 781 C CA . PRO A 1 98 ? 10.332 4.094 -7.463 1.00 94.94 98 PRO A CA 1
ATOM 782 C C . PRO A 1 98 ? 11.585 3.301 -7.855 1.00 94.94 98 PRO A C 1
ATOM 784 O O . PRO A 1 98 ? 11.608 2.065 -7.863 1.00 94.94 98 PRO A O 1
ATOM 787 N N . THR A 1 99 ? 12.671 4.007 -8.154 1.00 94.06 99 THR A N 1
ATOM 788 C CA . THR A 1 99 ? 13.991 3.392 -8.331 1.00 94.06 99 THR A CA 1
ATOM 789 C C . THR A 1 99 ? 14.595 3.020 -6.973 1.00 94.06 99 THR A C 1
ATOM 791 O O . THR A 1 99 ? 14.134 3.460 -5.918 1.00 94.06 99 THR A O 1
ATOM 794 N N . LYS A 1 100 ? 15.675 2.227 -6.968 1.00 90.50 100 LYS A N 1
ATOM 795 C CA . LYS A 1 100 ? 16.400 1.867 -5.731 1.00 90.50 100 LYS A CA 1
ATOM 796 C C . LYS A 1 100 ? 16.931 3.091 -4.969 1.00 90.50 100 LYS A C 1
ATOM 798 O O . LYS A 1 100 ? 17.082 3.026 -3.754 1.00 90.50 100 LYS A O 1
ATOM 803 N N . SER A 1 101 ? 17.226 4.177 -5.685 1.00 89.69 101 SER A N 1
ATOM 804 C CA . SER A 1 101 ? 17.783 5.432 -5.167 1.00 89.69 101 SER A CA 1
ATOM 805 C C . SER A 1 101 ? 16.743 6.547 -5.015 1.00 89.69 101 SER A C 1
ATOM 807 O O . SER A 1 101 ? 17.118 7.689 -4.754 1.00 89.69 101 SER A O 1
ATOM 809 N N . ALA A 1 102 ? 15.451 6.250 -5.193 1.00 90.31 102 ALA A N 1
ATOM 810 C CA . ALA A 1 102 ? 14.397 7.249 -5.084 1.00 90.31 102 ALA A CA 1
ATOM 811 C C . ALA A 1 102 ? 14.421 7.923 -3.703 1.00 90.31 102 ALA A C 1
ATOM 813 O O . ALA A 1 102 ? 14.428 7.254 -2.665 1.00 90.31 102 ALA A O 1
ATOM 814 N N . LYS A 1 103 ? 14.416 9.260 -3.691 1.00 91.62 103 LYS A N 1
ATOM 815 C CA . LYS A 1 103 ? 14.245 10.036 -2.464 1.00 91.62 103 LYS A CA 1
ATOM 816 C C . LYS A 1 103 ? 12.765 10.012 -2.096 1.00 91.62 103 LYS A C 1
ATOM 818 O O . LYS A 1 103 ? 11.932 10.494 -2.855 1.00 91.62 103 LYS A O 1
ATOM 823 N N . MET A 1 104 ? 12.458 9.431 -0.945 1.00 95.19 104 MET A N 1
ATOM 824 C CA . MET A 1 104 ? 11.095 9.243 -0.455 1.00 95.19 104 MET A CA 1
ATOM 825 C C . MET A 1 104 ? 10.984 9.808 0.953 1.00 95.19 104 MET A C 1
ATOM 827 O O . MET A 1 104 ? 11.948 9.754 1.723 1.00 95.19 104 MET A O 1
ATOM 831 N N . TYR A 1 105 ? 9.816 10.341 1.287 1.00 95.38 105 TYR A N 1
ATOM 832 C CA . TYR A 1 105 ? 9.544 10.792 2.643 1.00 95.38 105 TYR A CA 1
ATOM 833 C C . TYR A 1 105 ? 9.297 9.572 3.530 1.00 95.38 105 TYR A C 1
ATOM 835 O O . TYR A 1 105 ? 8.444 8.739 3.234 1.00 95.38 105 TYR A O 1
ATOM 843 N N . LYS A 1 106 ? 10.105 9.430 4.580 1.00 96.50 106 LYS A N 1
ATOM 844 C CA . LYS A 1 106 ? 10.096 8.267 5.464 1.00 96.50 106 LYS A CA 1
ATOM 845 C C . LYS A 1 106 ? 9.450 8.640 6.789 1.00 96.50 106 LYS A C 1
ATOM 847 O O . LYS A 1 106 ? 9.917 9.572 7.433 1.00 96.50 106 LYS A O 1
ATOM 852 N N . TRP A 1 107 ? 8.495 7.835 7.233 1.00 97.06 107 TRP A N 1
ATOM 853 C CA . TRP A 1 107 ? 7.833 8.004 8.524 1.00 97.06 107 TRP A CA 1
ATOM 854 C C . TRP A 1 107 ? 7.491 6.651 9.158 1.00 97.06 107 TRP A C 1
ATOM 856 O O . TRP A 1 107 ? 7.625 5.598 8.526 1.00 97.06 107 TRP A O 1
ATOM 866 N N . LYS A 1 108 ? 7.112 6.665 10.439 1.00 97.50 108 LYS A N 1
ATOM 867 C CA . LYS A 1 108 ? 6.804 5.455 11.215 1.00 97.50 108 LYS A CA 1
ATOM 868 C C . LYS A 1 108 ? 5.314 5.308 11.471 1.00 97.50 108 LYS A C 1
ATOM 870 O O . LYS A 1 108 ? 4.658 6.271 11.859 1.00 97.50 108 LYS A O 1
ATOM 875 N N . PHE A 1 109 ? 4.832 4.076 11.349 1.00 97.94 109 PHE A N 1
ATOM 876 C CA . PHE A 1 109 ? 3.454 3.700 11.648 1.00 97.94 109 PHE A CA 1
ATOM 877 C C . PHE A 1 109 ? 3.402 2.368 12.385 1.00 97.94 109 PHE A C 1
ATOM 879 O O . PHE A 1 109 ? 4.160 1.456 12.066 1.00 97.94 109 PHE A O 1
ATOM 886 N N . THR A 1 110 ? 2.489 2.230 13.331 1.00 98.38 110 THR A N 1
ATOM 887 C CA . THR A 1 110 ? 2.221 0.992 14.060 1.00 98.38 110 THR A CA 1
ATOM 888 C C . THR A 1 110 ? 0.734 0.682 13.909 1.00 98.38 110 THR A C 1
ATOM 890 O O . THR A 1 110 ? -0.072 1.276 14.624 1.00 98.38 110 THR A O 1
ATOM 893 N N . PRO A 1 111 ? 0.326 -0.208 12.983 1.00 98.12 111 PRO A N 1
ATOM 894 C CA . PRO A 1 111 ? -1.087 -0.524 12.802 1.00 98.12 111 PRO A CA 1
ATOM 895 C C . PRO A 1 111 ? -1.639 -1.202 14.058 1.00 98.12 111 PRO A C 1
ATOM 897 O O . PRO A 1 111 ? -1.059 -2.174 14.544 1.00 98.12 111 PRO A O 1
ATOM 900 N N . ASN A 1 112 ? -2.775 -0.730 14.569 1.00 97.75 112 ASN A N 1
ATOM 901 C CA . ASN A 1 112 ? -3.371 -1.286 15.791 1.00 97.75 112 ASN A CA 1
ATOM 902 C C . ASN A 1 112 ? -4.366 -2.431 15.521 1.00 97.75 112 ASN A C 1
ATOM 904 O O . ASN A 1 112 ? -4.714 -3.173 16.434 1.00 97.75 112 ASN A O 1
ATOM 908 N N . GLY A 1 113 ? -4.775 -2.628 14.264 1.00 97.31 113 GLY A N 1
ATOM 909 C CA . GLY A 1 113 ? -5.748 -3.654 13.878 1.00 97.31 113 GLY A CA 1
ATOM 910 C C . GLY A 1 113 ? -7.120 -3.102 13.507 1.00 97.31 113 GLY A C 1
ATOM 911 O O . GLY A 1 113 ? -7.880 -3.789 12.822 1.00 97.31 113 GLY A O 1
ATOM 912 N N . ASP A 1 114 ? -7.423 -1.875 13.907 1.00 97.44 114 ASP A N 1
ATOM 913 C CA . ASP A 1 114 ? -8.735 -1.264 13.760 1.00 97.44 114 ASP A CA 1
ATOM 914 C C . ASP A 1 114 ? -8.824 -0.422 12.489 1.00 97.44 114 ASP A C 1
ATOM 916 O O . ASP A 1 114 ? -7.829 -0.082 11.841 1.00 97.44 114 ASP A O 1
ATOM 920 N N . ALA A 1 115 ? -10.051 -0.065 12.131 1.00 96.19 115 ALA A N 1
ATOM 921 C CA . ALA A 1 115 ? -10.313 0.857 11.043 1.00 96.19 115 ALA A CA 1
ATOM 922 C C . ALA A 1 115 ? -11.380 1.885 11.407 1.00 96.19 115 ALA A C 1
ATOM 924 O O . ALA A 1 115 ? -12.155 1.718 12.347 1.00 96.19 115 ALA A O 1
ATOM 925 N N . ASN A 1 116 ? -11.451 2.943 10.615 1.00 94.06 116 ASN A N 1
ATOM 926 C CA . ASN A 1 116 ? -12.493 3.946 10.681 1.00 94.06 116 ASN A CA 1
ATOM 927 C C . ASN A 1 116 ? -13.016 4.242 9.272 1.00 94.06 116 ASN A C 1
ATOM 929 O O . ASN A 1 116 ? -12.303 4.163 8.270 1.00 94.06 116 ASN A O 1
ATOM 933 N N . VAL A 1 117 ? -14.291 4.595 9.207 1.00 91.00 117 VAL A N 1
ATOM 934 C CA . VAL A 1 117 ? -14.920 5.159 8.019 1.00 91.00 117 VAL A CA 1
ATOM 935 C C . VAL A 1 117 ? -15.177 6.621 8.323 1.00 91.00 117 VAL A C 1
ATOM 937 O O . VAL A 1 117 ? -15.972 6.880 9.214 1.00 91.00 117 VAL A O 1
ATOM 940 N N . ASN A 1 118 ? -14.618 7.562 7.558 1.00 79.06 118 ASN A N 1
ATOM 941 C CA . ASN A 1 118 ? -14.652 9.004 7.881 1.00 79.06 118 ASN A CA 1
ATOM 942 C C . ASN A 1 118 ? -16.074 9.561 8.172 1.00 79.06 118 ASN A C 1
ATOM 944 O O . ASN A 1 118 ? -16.253 10.544 8.878 1.00 79.06 118 ASN A O 1
ATOM 948 N N . ARG A 1 119 ? -17.129 8.912 7.659 1.00 68.31 119 ARG A N 1
ATOM 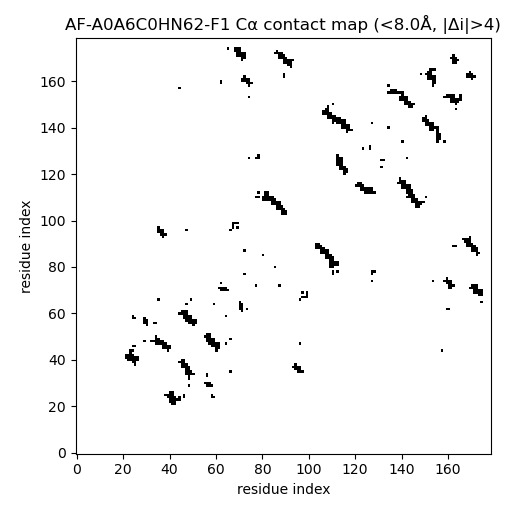949 C CA . ARG A 1 119 ? -18.538 9.281 7.908 1.00 68.31 119 ARG A CA 1
ATOM 950 C C . ARG A 1 119 ? -19.189 8.611 9.130 1.00 68.31 119 ARG A C 1
ATOM 952 O O . ARG A 1 119 ? -20.352 8.885 9.413 1.00 68.31 119 ARG A O 1
ATOM 959 N N . LYS A 1 120 ? -18.497 7.715 9.834 1.00 71.81 120 LYS A N 1
ATOM 960 C CA . LYS A 1 120 ? -18.984 6.999 11.019 1.00 71.81 120 LYS A CA 1
ATOM 961 C C . LYS A 1 120 ? -18.114 7.350 12.223 1.00 71.81 120 LYS A C 1
ATOM 963 O O . LYS A 1 120 ? -16.895 7.258 12.171 1.00 71.81 120 LYS A O 1
ATOM 968 N N . LYS A 1 121 ? -18.761 7.698 13.337 1.00 71.25 121 LYS A N 1
ATOM 969 C CA . LYS A 1 121 ? -18.077 7.990 14.609 1.00 71.25 121 LYS A CA 1
ATOM 970 C C . LYS A 1 121 ? -17.541 6.739 15.320 1.00 71.25 121 LYS A C 1
ATOM 972 O O . LYS A 1 121 ? -16.856 6.866 16.325 1.00 71.25 121 LYS A O 1
ATOM 977 N N . THR A 1 122 ? -17.868 5.545 14.831 1.00 82.81 122 THR A N 1
ATOM 978 C CA . THR A 1 122 ? -17.488 4.271 15.443 1.00 82.81 122 THR A CA 1
ATOM 979 C C . THR A 1 122 ? -16.333 3.609 14.707 1.00 82.81 122 THR A C 1
ATOM 981 O O . THR A 1 122 ? -16.366 3.444 13.485 1.00 82.81 122 THR A O 1
ATOM 984 N N . ASN A 1 123 ? -15.342 3.177 15.484 1.00 92.38 123 ASN A N 1
ATOM 985 C CA . ASN A 1 123 ? -14.245 2.361 14.991 1.00 92.38 123 ASN A CA 1
ATOM 986 C C . ASN A 1 123 ? -14.720 0.930 14.720 1.00 92.38 123 ASN A C 1
ATOM 988 O O . ASN A 1 123 ? -15.560 0.370 15.427 1.00 92.38 123 ASN A O 1
ATOM 992 N N . LEU A 1 124 ? -14.158 0.343 13.673 1.00 94.81 124 LEU A N 1
ATOM 993 C CA . LEU A 1 124 ? -14.315 -1.047 13.286 1.00 94.81 124 LEU A CA 1
ATOM 994 C C . LEU A 1 124 ? -13.187 -1.839 13.951 1.00 94.81 124 LEU A C 1
ATOM 996 O O . LEU A 1 124 ? -12.078 -1.919 13.419 1.00 94.81 124 LEU A O 1
ATOM 1000 N N . ILE A 1 125 ? -13.469 -2.374 15.138 1.00 96.31 125 ILE A N 1
ATOM 1001 C CA . ILE A 1 125 ? -12.472 -3.068 15.958 1.00 96.31 125 ILE A CA 1
ATOM 1002 C C . ILE A 1 125 ? -12.013 -4.362 15.275 1.00 96.31 125 ILE A C 1
ATOM 1004 O O . ILE A 1 125 ? -12.831 -5.163 14.815 1.00 96.31 125 ILE A O 1
ATOM 1008 N N . GLY A 1 126 ? -10.700 -4.568 15.193 1.00 97.12 126 GLY A N 1
ATOM 1009 C CA . GLY A 1 126 ? -10.080 -5.750 14.595 1.00 97.12 126 GLY A CA 1
ATOM 1010 C C . GLY A 1 126 ? -10.313 -5.896 13.090 1.00 97.12 126 GLY A C 1
ATOM 1011 O O . GLY A 1 126 ? -10.175 -7.002 12.556 1.00 97.12 126 GLY A O 1
ATOM 1012 N N . TRP A 1 127 ? -10.674 -4.816 12.389 1.00 97.25 127 TRP A N 1
ATOM 1013 C CA . TRP A 1 127 ? -10.979 -4.848 10.958 1.00 97.25 127 TRP A CA 1
ATOM 1014 C C . TRP A 1 127 ? -9.851 -5.442 10.106 1.00 97.25 127 TRP A C 1
ATOM 1016 O O . TRP A 1 127 ? -10.131 -6.162 9.148 1.00 97.25 127 TRP A O 1
ATOM 1026 N N . LEU A 1 128 ? -8.581 -5.213 10.460 1.00 96.94 128 LEU A N 1
ATOM 1027 C CA . LEU A 1 128 ? -7.458 -5.789 9.719 1.00 96.94 128 LEU A CA 1
ATOM 1028 C C . LEU A 1 128 ? -7.464 -7.325 9.716 1.00 96.94 128 LEU A C 1
ATOM 1030 O O . LEU A 1 128 ? -6.944 -7.912 8.782 1.00 96.94 128 LEU A O 1
ATOM 1034 N N . LYS A 1 129 ? -8.056 -7.979 10.720 1.00 96.75 129 LYS A N 1
ATOM 1035 C CA . LYS A 1 129 ? -8.167 -9.447 10.770 1.00 96.75 129 LYS A CA 1
ATOM 1036 C C . LYS A 1 129 ? -9.480 -9.941 10.174 1.00 96.75 129 LYS A C 1
ATOM 1038 O O . LYS A 1 129 ? -9.534 -10.980 9.529 1.00 96.75 129 LYS A O 1
ATOM 1043 N N . THR A 1 130 ? -10.570 -9.217 10.423 1.00 96.19 130 THR A N 1
ATOM 1044 C CA . THR A 1 130 ? -11.915 -9.674 10.040 1.00 96.19 130 THR A CA 1
ATOM 1045 C C . THR A 1 130 ? -12.290 -9.301 8.614 1.00 96.19 130 THR A C 1
ATOM 1047 O O . THR A 1 130 ? -13.146 -9.959 8.024 1.00 96.19 130 THR A O 1
ATOM 1050 N N . ARG A 1 131 ? -11.696 -8.226 8.077 1.00 94.31 131 ARG A N 1
ATOM 1051 C CA . ARG A 1 131 ? -12.051 -7.590 6.797 1.00 94.31 131 ARG A CA 1
ATOM 1052 C C . ARG A 1 131 ? -13.539 -7.243 6.686 1.00 94.31 131 ARG A C 1
ATOM 1054 O O . ARG A 1 131 ? -14.093 -7.195 5.588 1.00 94.31 131 ARG A O 1
ATOM 1061 N N . LYS A 1 132 ? -14.209 -7.024 7.824 1.00 92.88 132 LYS A N 1
ATOM 1062 C CA . LYS A 1 132 ? -15.656 -6.794 7.899 1.00 92.88 132 LYS A CA 1
ATOM 1063 C C . LYS A 1 132 ? -15.975 -5.474 8.600 1.00 92.88 132 LYS A C 1
ATOM 1065 O O . LYS A 1 132 ? -15.508 -5.266 9.718 1.00 92.88 132 LYS A O 1
ATOM 1070 N N . PRO A 1 133 ? -16.819 -4.612 8.004 1.00 91.94 133 PRO A N 1
ATOM 1071 C CA . PRO A 1 133 ? -17.449 -4.742 6.683 1.00 91.94 133 PRO A CA 1
ATOM 1072 C C . PRO A 1 133 ? -16.452 -4.570 5.524 1.00 91.94 133 PRO A C 1
ATOM 1074 O O . PRO A 1 133 ? -15.351 -4.056 5.716 1.00 91.94 133 PRO A O 1
ATOM 1077 N N . ALA A 1 134 ? -16.864 -4.974 4.319 1.00 92.06 134 ALA A N 1
ATOM 1078 C CA . ALA A 1 134 ? -16.117 -4.688 3.097 1.00 92.06 134 ALA A CA 1
ATOM 1079 C C . ALA A 1 134 ? -16.020 -3.171 2.852 1.00 92.06 134 ALA A C 1
ATOM 1081 O O . ALA A 1 134 ? -16.940 -2.418 3.187 1.00 92.06 134 ALA A O 1
ATOM 1082 N N . VAL A 1 135 ? -14.916 -2.730 2.244 1.00 91.19 135 VAL A N 1
ATOM 1083 C CA . VAL A 1 135 ? -14.745 -1.334 1.821 1.00 91.19 135 VAL A CA 1
ATOM 1084 C C . VAL A 1 135 ? -15.605 -1.087 0.586 1.00 91.19 135 VAL A C 1
ATOM 1086 O O . VAL A 1 135 ? -15.481 -1.807 -0.404 1.00 91.19 135 VAL A O 1
ATOM 1089 N N . LEU A 1 136 ? -16.480 -0.081 0.632 1.00 89.44 136 LEU A N 1
ATOM 1090 C CA . LEU A 1 136 ? -17.326 0.264 -0.508 1.00 89.44 136 LEU A CA 1
ATOM 1091 C C . LEU A 1 136 ? -16.613 1.263 -1.430 1.00 89.44 136 LEU A C 1
ATOM 1093 O O . LEU A 1 136 ? -15.931 2.162 -0.930 1.00 89.44 136 LEU A O 1
ATOM 1097 N N . PRO A 1 137 ? -16.802 1.181 -2.760 1.00 87.38 137 PRO A N 1
ATOM 1098 C CA . PRO A 1 137 ? -16.239 2.153 -3.693 1.00 87.38 137 PRO A CA 1
ATOM 1099 C C . PRO A 1 137 ? -16.616 3.601 -3.344 1.00 87.38 137 PRO A C 1
ATOM 1101 O O . PRO A 1 137 ? -17.775 3.902 -3.066 1.00 87.38 137 PRO A O 1
ATOM 1104 N N . GLY A 1 138 ? -15.635 4.508 -3.378 1.00 86.06 138 GLY A N 1
ATOM 1105 C CA . GLY A 1 138 ? -15.820 5.936 -3.080 1.00 86.06 138 GLY A CA 1
ATOM 1106 C C . GLY A 1 138 ? -15.831 6.286 -1.587 1.00 86.06 138 GLY A C 1
ATOM 1107 O O . GLY A 1 138 ? -15.971 7.455 -1.227 1.00 86.06 138 GLY A O 1
ATOM 1108 N N . GLN A 1 139 ? -15.673 5.300 -0.705 1.00 87.69 139 GLN A N 1
ATOM 1109 C CA . GLN A 1 139 ? -15.618 5.504 0.737 1.00 87.69 139 GLN A CA 1
ATOM 1110 C C . GLN A 1 139 ? -14.211 5.916 1.187 1.00 87.69 139 GLN A C 1
ATOM 1112 O O . GLN A 1 139 ? -13.227 5.270 0.839 1.00 87.69 139 GLN A O 1
ATOM 1117 N N . ILE A 1 140 ? -14.113 6.950 2.026 1.00 89.50 140 ILE A N 1
ATOM 1118 C CA . ILE A 1 140 ? -12.873 7.231 2.759 1.00 89.50 140 ILE A CA 1
ATOM 1119 C C . ILE A 1 140 ? -12.816 6.250 3.927 1.00 89.50 140 ILE A C 1
ATOM 1121 O O . ILE A 1 140 ? -13.608 6.339 4.873 1.00 89.50 140 ILE A O 1
ATOM 1125 N N . PHE A 1 141 ? -11.910 5.292 3.809 1.00 93.12 141 PHE A N 1
ATOM 1126 C CA . PHE A 1 141 ? -11.719 4.199 4.745 1.00 93.12 141 PHE A CA 1
ATOM 1127 C C . PHE A 1 141 ? -10.270 4.224 5.208 1.00 93.12 141 PHE A C 1
ATOM 1129 O O . PHE A 1 141 ? -9.377 4.265 4.365 1.00 93.12 141 PHE A O 1
ATOM 1136 N N . SER A 1 142 ? -10.031 4.194 6.513 1.00 94.81 142 SER A N 1
ATOM 1137 C CA . SER A 1 142 ? -8.684 4.292 7.070 1.00 94.81 142 SER A CA 1
ATOM 1138 C C . SER A 1 142 ? -8.408 3.164 8.048 1.00 94.81 142 SER A C 1
ATOM 1140 O O . SER A 1 142 ? -9.266 2.821 8.854 1.00 94.81 142 SER A O 1
ATOM 1142 N N . VAL A 1 143 ? -7.200 2.616 8.0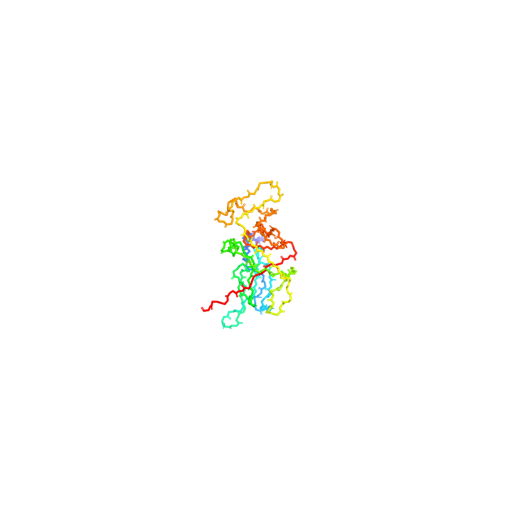06 1.00 96.38 143 VAL A N 1
ATOM 1143 C CA . VAL A 1 143 ? -6.658 1.740 9.049 1.00 96.38 143 VAL A CA 1
ATOM 1144 C C . VAL A 1 143 ? -6.005 2.612 10.108 1.00 96.38 143 VAL A C 1
ATOM 1146 O O . VAL A 1 143 ? -5.235 3.514 9.775 1.00 96.38 143 VAL A O 1
ATOM 1149 N N . LEU A 1 144 ? -6.327 2.345 11.369 1.00 96.12 144 LEU A N 1
ATOM 1150 C CA . LEU A 1 144 ? -5.851 3.111 12.511 1.00 96.12 144 LEU A CA 1
ATOM 1151 C C . LEU A 1 144 ? -4.523 2.562 13.039 1.00 96.12 144 LEU A C 1
ATOM 1153 O O . LEU A 1 144 ? -4.168 1.393 12.846 1.00 96.12 144 LEU A O 1
ATOM 1157 N N . GLY A 1 145 ? -3.782 3.430 13.710 1.00 96.31 145 GLY A N 1
ATOM 1158 C CA . GLY A 1 145 ? -2.534 3.073 14.357 1.00 96.31 145 GLY A CA 1
ATOM 1159 C C . GLY A 1 145 ? -1.878 4.263 15.031 1.00 96.31 145 GLY A C 1
ATOM 1160 O O . GLY A 1 145 ? -2.426 5.363 15.057 1.00 96.31 145 GLY A O 1
ATOM 1161 N N . ASP A 1 146 ? -0.680 4.020 15.539 1.00 95.50 146 ASP A N 1
ATOM 1162 C CA . ASP A 1 146 ? 0.153 5.030 16.185 1.00 95.50 146 ASP A CA 1
ATOM 1163 C C . ASP A 1 146 ? 1.322 5.421 15.278 1.00 95.50 146 ASP A C 1
ATOM 1165 O O . ASP A 1 146 ? 1.740 4.651 14.410 1.00 95.50 146 ASP A O 1
ATOM 1169 N N . GLY A 1 147 ? 1.895 6.602 15.492 1.00 91.75 147 GLY A N 1
ATOM 1170 C CA . GLY A 1 147 ? 3.042 7.086 14.728 1.00 91.75 147 GLY A CA 1
ATOM 1171 C C . GLY A 1 147 ? 2.940 8.569 14.416 1.00 91.75 147 GLY A C 1
ATOM 1172 O O . GLY A 1 147 ? 2.260 9.315 15.114 1.00 91.75 147 GLY A O 1
ATOM 1173 N N . GLU A 1 148 ? 3.629 8.988 13.357 1.00 90.88 148 GLU A N 1
ATOM 1174 C CA . GLU A 1 148 ? 3.591 10.381 12.892 1.00 90.88 148 GLU A CA 1
ATOM 1175 C C . GLU A 1 148 ? 2.215 10.752 12.323 1.00 90.88 148 GLU A C 1
ATOM 1177 O O . GLU A 1 148 ? 1.712 11.848 12.563 1.00 90.88 148 GLU A O 1
ATOM 1182 N N . PHE A 1 149 ? 1.568 9.800 11.645 1.00 91.06 149 PHE A N 1
ATOM 1183 C CA . PHE A 1 149 ? 0.174 9.907 11.227 1.00 91.06 149 PHE A CA 1
ATOM 1184 C C . PHE A 1 149 ? -0.667 8.849 11.951 1.00 91.06 149 PHE A C 1
ATOM 1186 O O . PHE A 1 149 ? -0.250 7.691 12.030 1.00 91.06 149 PHE A O 1
ATOM 1193 N N . PRO A 1 150 ? -1.878 9.198 12.423 1.00 92.06 150 PRO A N 1
ATOM 1194 C CA . PRO A 1 150 ? -2.721 8.286 13.201 1.00 92.06 150 PRO A CA 1
ATOM 1195 C C . PRO A 1 150 ? -3.450 7.243 12.338 1.00 92.06 150 PRO A C 1
ATOM 1197 O O . PRO A 1 150 ? -4.202 6.409 12.843 1.00 92.06 150 PRO A O 1
ATOM 1200 N N . SER A 1 151 ? -3.312 7.316 11.010 1.00 94.88 151 SER A N 1
ATOM 1201 C CA . SER A 1 151 ? -3.980 6.386 10.106 1.00 94.88 151 SER A CA 1
ATOM 1202 C C . SER A 1 151 ? -3.373 6.376 8.706 1.00 94.88 151 SER A C 1
ATOM 1204 O O . SER A 1 151 ? -2.725 7.335 8.289 1.00 94.88 151 SER A O 1
ATOM 1206 N N . VAL A 1 152 ? -3.667 5.312 7.962 1.00 95.88 152 VAL A N 1
ATOM 1207 C CA . VAL A 1 152 ? -3.460 5.218 6.509 1.00 95.88 152 VAL A CA 1
ATOM 1208 C C . VAL A 1 152 ? -4.791 4.955 5.817 1.00 95.88 152 VAL A C 1
ATOM 1210 O O . VAL A 1 152 ? -5.613 4.187 6.311 1.00 95.88 152 VAL A O 1
ATOM 1213 N N . GLN A 1 153 ? -5.016 5.578 4.667 1.00 95.06 153 GLN A N 1
ATOM 1214 C CA . GLN A 1 153 ? -6.217 5.417 3.855 1.00 95.06 153 GLN A CA 1
ATOM 1215 C C . GLN A 1 153 ? -6.116 4.192 2.949 1.00 95.06 153 GLN A C 1
ATOM 1217 O O . GLN A 1 153 ? -5.073 3.938 2.349 1.00 95.06 153 GLN A O 1
ATOM 1222 N N . ILE A 1 154 ? -7.220 3.468 2.808 1.00 93.56 154 ILE A N 1
ATOM 1223 C CA . ILE A 1 154 ? -7.364 2.322 1.915 1.00 93.56 154 ILE A CA 1
ATOM 1224 C C . ILE A 1 154 ? -7.978 2.784 0.596 1.00 93.56 154 ILE A C 1
ATOM 1226 O O . ILE A 1 154 ? -8.967 3.520 0.575 1.00 93.56 154 ILE A O 1
ATOM 1230 N N . ASP A 1 155 ? -7.416 2.323 -0.519 1.00 89.00 155 ASP A N 1
ATOM 1231 C CA . ASP A 1 155 ? -7.996 2.537 -1.840 1.00 89.00 155 ASP A CA 1
ATOM 1232 C C . ASP A 1 155 ? -9.339 1.805 -1.923 1.00 89.00 155 ASP A C 1
ATOM 1234 O O . ASP A 1 155 ? -9.392 0.586 -2.056 1.00 89.00 155 ASP A O 1
ATOM 1238 N N . SER A 1 156 ? -10.438 2.553 -1.870 1.00 82.75 156 SER A N 1
ATOM 1239 C CA . SER A 1 156 ? -11.798 2.003 -1.919 1.00 82.75 156 SER A CA 1
ATOM 1240 C C . SER A 1 156 ? -12.136 1.209 -3.185 1.00 82.75 156 SER A C 1
ATOM 1242 O O . SER A 1 156 ? -13.131 0.487 -3.200 1.00 82.75 156 SER A O 1
ATOM 1244 N N . LYS A 1 157 ? -11.338 1.325 -4.254 1.00 78.88 157 LYS A N 1
ATOM 1245 C CA . LYS A 1 157 ? -11.578 0.620 -5.517 1.00 78.88 157 LYS A CA 1
ATOM 1246 C C . LYS A 1 157 ? -10.984 -0.784 -5.543 1.00 78.88 157 LYS A C 1
ATOM 1248 O O . LYS A 1 157 ? -11.595 -1.678 -6.121 1.00 78.88 157 LYS A O 1
ATOM 1253 N N . TYR A 1 158 ? -9.807 -0.965 -4.947 1.00 73.06 158 TYR A N 1
ATOM 1254 C CA . TYR A 1 158 ? -9.109 -2.258 -4.903 1.00 73.06 158 TYR A CA 1
ATOM 1255 C C . TYR A 1 158 ? -9.098 -2.870 -3.503 1.00 73.06 158 TYR A C 1
ATOM 1257 O O . TYR A 1 158 ? -8.782 -4.042 -3.340 1.00 73.06 158 TYR A O 1
ATOM 1265 N N . SER A 1 159 ? -9.479 -2.097 -2.484 1.00 80.81 159 SER A N 1
ATOM 1266 C CA . SER A 1 159 ? -9.600 -2.456 -1.064 1.00 80.81 159 SER A CA 1
ATOM 1267 C C . SER A 1 159 ? -8.340 -3.009 -0.391 1.00 80.81 159 SER A C 1
ATOM 1269 O O . SER A 1 159 ? -8.374 -3.290 0.802 1.00 80.81 159 SER A O 1
ATOM 1271 N N . ASN A 1 160 ? -7.232 -3.135 -1.128 1.00 90.12 160 ASN A N 1
ATOM 1272 C CA . ASN A 1 160 ? -6.004 -3.771 -0.666 1.00 90.12 160 ASN A CA 1
ATOM 1273 C C . ASN A 1 160 ? -4.792 -2.826 -0.625 1.00 90.12 160 ASN A C 1
ATOM 1275 O O . ASN A 1 160 ? -3.837 -3.084 0.098 1.00 90.12 160 ASN A O 1
ATOM 1279 N N . ILE A 1 161 ? -4.801 -1.720 -1.370 1.00 92.19 161 ILE A N 1
ATOM 1280 C CA . ILE A 1 161 ? -3.702 -0.742 -1.351 1.00 92.19 161 ILE A CA 1
ATOM 1281 C C . ILE A 1 161 ? -3.960 0.272 -0.239 1.00 92.19 161 ILE A C 1
ATOM 1283 O O . ILE A 1 161 ? -5.079 0.769 -0.116 1.00 92.19 161 ILE A O 1
ATOM 1287 N N . ALA A 1 162 ? -2.929 0.600 0.536 1.00 94.38 162 ALA A N 1
ATOM 1288 C CA . ALA A 1 162 ? -2.972 1.626 1.568 1.00 94.38 162 ALA A CA 1
ATOM 1289 C C . ALA A 1 162 ? -1.983 2.763 1.267 1.00 94.38 162 ALA A C 1
ATOM 1291 O O . ALA A 1 162 ? -0.928 2.540 0.672 1.00 94.38 162 ALA A O 1
ATOM 1292 N N . SER A 1 163 ? -2.304 3.984 1.691 1.00 94.12 163 SER A N 1
ATOM 1293 C CA . SER A 1 163 ? -1.370 5.116 1.652 1.00 94.12 163 SER A CA 1
ATOM 1294 C C . SER A 1 163 ? -1.713 6.201 2.667 1.00 94.12 163 SER A C 1
ATOM 1296 O O . SER A 1 163 ? -2.832 6.232 3.172 1.00 94.12 163 SER A O 1
ATOM 1298 N N . SER A 1 164 ? -0.789 7.119 2.952 1.00 90.94 164 SER A N 1
ATOM 1299 C CA . SER A 1 164 ? -1.075 8.295 3.794 1.00 90.94 164 SER A CA 1
ATOM 1300 C C . SER A 1 164 ? -2.167 9.193 3.196 1.00 90.94 164 SER A C 1
ATOM 1302 O O . SER A 1 164 ? -2.968 9.773 3.929 1.00 90.94 164 SER A O 1
ATOM 1304 N N . ASN A 1 165 ? -2.257 9.259 1.864 1.00 85.75 165 ASN A N 1
ATOM 1305 C CA . ASN A 1 165 ? -3.316 9.953 1.137 1.00 85.75 165 ASN A CA 1
ATOM 1306 C C . ASN A 1 165 ? -3.493 9.349 -0.265 1.00 85.75 165 ASN A C 1
ATOM 1308 O O . ASN A 1 165 ? -2.714 9.645 -1.173 1.00 85.75 165 ASN A O 1
ATOM 1312 N N . VAL A 1 166 ? -4.557 8.565 -0.473 1.00 75.69 166 VAL A N 1
ATOM 1313 C CA . VAL A 1 166 ? -4.763 7.822 -1.736 1.00 75.69 166 VAL A CA 1
ATOM 1314 C C . VAL A 1 166 ? -4.990 8.719 -2.954 1.00 75.69 166 VAL A C 1
ATOM 1316 O O . VAL A 1 166 ? -4.924 8.232 -4.085 1.00 75.69 166 VAL A O 1
ATOM 1319 N N . MET A 1 167 ? -5.259 10.013 -2.755 1.00 72.56 167 MET A N 1
ATOM 1320 C CA . MET A 1 167 ? -5.458 10.947 -3.863 1.00 72.56 167 MET A CA 1
ATOM 1321 C C . MET A 1 167 ? -4.138 11.389 -4.496 1.00 72.56 167 MET A C 1
ATOM 1323 O O . MET A 1 167 ? -4.079 11.521 -5.715 1.00 72.56 167 MET A O 1
ATOM 1327 N N . ASN A 1 168 ? -3.088 11.574 -3.689 1.00 84.00 168 ASN A N 1
ATOM 1328 C CA . ASN A 1 168 ? -1.860 12.247 -4.126 1.00 84.00 168 ASN A CA 1
ATOM 1329 C C . ASN A 1 168 ? -0.573 11.484 -3.794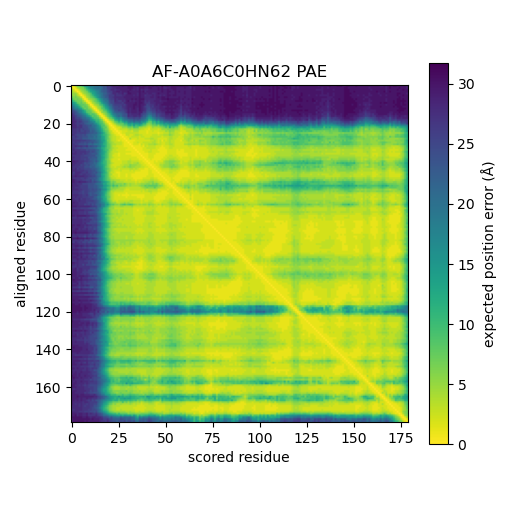 1.00 84.00 168 ASN A C 1
ATOM 1331 O O . ASN A 1 168 ? 0.487 11.874 -4.276 1.00 84.00 168 ASN A O 1
ATOM 1335 N N . ILE A 1 169 ? -0.641 10.424 -2.986 1.00 90.62 169 ILE A N 1
ATOM 1336 C CA . ILE A 1 169 ? 0.531 9.721 -2.464 1.00 90.62 169 ILE A CA 1
ATOM 1337 C C . ILE A 1 169 ? 0.468 8.234 -2.802 1.00 90.62 169 ILE A C 1
ATOM 1339 O O . ILE A 1 169 ? -0.585 7.594 -2.778 1.00 90.62 169 ILE A O 1
ATOM 1343 N N . MET A 1 170 ? 1.633 7.672 -3.100 1.00 93.06 170 MET A N 1
ATOM 1344 C CA . MET A 1 170 ? 1.864 6.235 -3.090 1.00 93.06 170 MET A CA 1
ATOM 1345 C C . MET A 1 170 ? 2.774 5.892 -1.914 1.00 93.06 170 MET A C 1
ATOM 1347 O O . MET A 1 170 ? 3.869 6.440 -1.795 1.00 93.06 170 MET A O 1
ATOM 1351 N N . SER A 1 171 ? 2.321 4.968 -1.068 1.00 96.00 171 SER A N 1
ATOM 1352 C CA . SER A 1 171 ? 3.071 4.515 0.102 1.00 96.00 171 SER A CA 1
ATOM 1353 C C . SER A 1 171 ? 3.674 3.142 -0.146 1.00 96.00 171 SER A C 1
ATOM 1355 O O . SER A 1 171 ? 3.023 2.235 -0.672 1.00 96.00 171 SER A O 1
ATOM 1357 N N . PHE A 1 172 ? 4.925 2.983 0.260 1.00 96.75 172 PHE A N 1
ATOM 1358 C CA . PHE A 1 172 ? 5.717 1.780 0.062 1.00 96.75 172 PHE A CA 1
ATOM 1359 C C . PHE A 1 172 ? 6.357 1.327 1.365 1.00 96.75 172 PHE A C 1
ATOM 1361 O O . PHE A 1 172 ? 6.529 2.089 2.315 1.00 96.75 172 PHE A O 1
ATOM 1368 N N . VAL A 1 173 ? 6.784 0.073 1.370 1.00 96.69 173 VAL A N 1
ATOM 1369 C CA . VAL A 1 173 ? 7.652 -0.502 2.396 1.00 96.69 173 VAL A CA 1
ATOM 1370 C C . VAL A 1 173 ? 8.829 -1.198 1.717 1.00 96.69 173 VAL A C 1
ATOM 1372 O O . VAL A 1 173 ? 8.759 -1.596 0.547 1.00 96.69 173 VAL A O 1
ATOM 1375 N N . LYS A 1 174 ? 9.940 -1.353 2.441 1.00 94.50 174 LYS A N 1
ATOM 1376 C CA . LYS A 1 174 ? 11.096 -2.086 1.915 1.00 94.50 174 LYS A CA 1
ATOM 1377 C C . LYS A 1 174 ? 10.791 -3.576 1.818 1.00 94.50 174 LYS A C 1
ATOM 1379 O O . LYS A 1 174 ? 10.221 -4.177 2.727 1.00 94.50 174 LYS A O 1
ATOM 1384 N N . CYS A 1 175 ? 11.236 -4.192 0.730 1.00 90.94 175 CYS A N 1
ATOM 1385 C CA . CYS A 1 175 ? 11.256 -5.642 0.615 1.00 90.94 175 CYS A CA 1
ATOM 1386 C C . CYS A 1 175 ? 12.251 -6.204 1.633 1.00 90.94 175 CYS A C 1
ATOM 1388 O O . CYS A 1 175 ? 13.445 -5.907 1.566 1.00 90.94 175 CYS A O 1
ATOM 1390 N N . VAL A 1 176 ? 11.776 -7.043 2.552 1.00 78.25 176 VAL A N 1
ATOM 1391 C CA . VAL A 1 176 ? 12.669 -7.828 3.407 1.00 78.25 176 VAL A CA 1
ATOM 1392 C C . VAL A 1 176 ? 13.437 -8.789 2.499 1.00 78.25 176 VAL A C 1
ATOM 1394 O O . VAL A 1 176 ? 12.829 -9.540 1.731 1.00 78.25 176 VAL A O 1
ATOM 1397 N N . LYS A 1 177 ? 14.773 -8.739 2.540 1.00 58.88 177 LYS A N 1
ATOM 1398 C CA . LYS A 1 177 ? 15.593 -9.801 1.955 1.00 58.88 177 LYS A CA 1
ATOM 1399 C C . LYS A 1 177 ? 15.346 -11.037 2.811 1.00 58.88 177 LYS A C 1
ATOM 1401 O O . LYS A 1 177 ? 15.690 -11.013 3.991 1.00 58.88 177 LYS A O 1
ATOM 1406 N N . ASN A 1 178 ? 14.731 -12.074 2.248 1.00 45.91 178 ASN A N 1
ATOM 1407 C CA . ASN A 1 178 ? 14.786 -13.383 2.885 1.00 45.91 178 ASN A CA 1
ATOM 1408 C C . ASN A 1 178 ? 16.278 -13.738 2.970 1.00 45.91 178 ASN A C 1
ATOM 1410 O O . ASN A 1 178 ? 16.949 -13.758 1.936 1.00 45.91 178 ASN A O 1
ATOM 1414 N N . LYS A 1 179 ? 16.791 -13.834 4.199 1.00 32.97 179 LYS A N 1
ATOM 1415 C CA . LYS A 1 179 ? 18.122 -14.374 4.475 1.00 32.97 179 LYS A CA 1
ATOM 1416 C C . LYS A 1 179 ? 18.115 -15.870 4.208 1.00 32.97 179 LYS A C 1
ATOM 1418 O O . LYS A 1 179 ? 17.049 -16.480 4.449 1.00 32.97 179 LYS A O 1
#

Organism: NCBI:txid1070528

Sequence (179 aa):
MGKQHKSHKSHKSVNTSKTKKLRPSPIESATSLPEGSIRRGGNNGKWVIKETTNGTGRWMPIENIKLNGWQLLTVDYLEKHIGKSIDIYDTEYSDKWPTKSAKMYKWKFTPNGDANVNRKKTNLIGWLKTRKPAVLPGQIFSVLGDGEFPSVQIDSKYSNIASSNVMNIMSFVKCVKNK

Secondary structure (DSSP, 8-state):
---PPPP----------------SS-SS-TTSS-TTBEEE-TTS-EEEEEE-TTS-EEEEEGGG-EETTEEE-BHHHHHHTTTS-EEEEEEE--SBPPPTT---EEEEEEEEEEEEETT-SS-BTTHHHH--SPPPTT--EEEEEEESSSEEEE-TTTSSBEES-TTTEEEEEEPP---

Radius of gyration: 23.88 Å; Cα contacts (8 Å, |Δi|>4): 355; chains: 1; bounding box: 59×27×92 Å

Solvent-accessible surface area (backbone atoms only — not comparable to full-atom values): 10312 Å² total; per-residue (Å²): 138,88,80,87,80,83,80,80,81,77,81,77,77,79,77,74,80,72,79,74,78,67,52,58,58,45,94,64,63,36,75,81,52,63,71,30,38,41,45,56,14,60,70,64,46,58,27,26,21,43,61,44,100,82,69,52,42,35,73,38,61,43,87,80,40,74,50,60,57,31,24,58,33,29,47,70,58,45,45,78,31,50,78,38,81,40,66,40,33,35,40,69,68,64,59,55,54,68,55,74,80,57,88,53,56,73,50,46,36,22,32,66,28,28,24,40,37,83,93,47,98,60,71,36,78,47,21,55,79,68,58,56,76,74,70,51,72,88,44,63,33,30,40,32,32,45,58,84,52,60,49,33,26,37,36,24,84,75,61,37,47,33,12,80,38,70,90,52,34,46,24,24,31,71,57,77,76,84,126

Mean predicted aligned error: 9.03 Å

pLDDT: mean 85.14, std 17.82, range [32.97, 98.38]